Protein AF-A0A955XN78-F1 (afdb_monomer_lite)

Foldseek 3Di:
DKWKFFVDQKGKDKDWDWDWDDDPQKIWIWIKIKMAIDGDPVLVVLLVDPAADEDAFTWIKIKTKIKGFPDKDWDDDPDNVAAI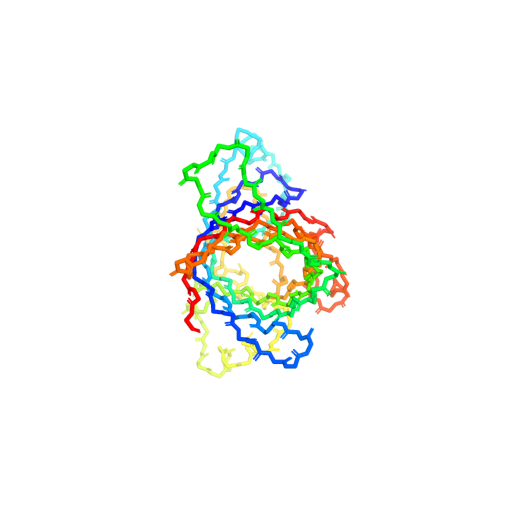KIKTKIKMKIKIFTGDPQLCPPPDPVRVVVCSPAQFRDPSSQVSCPVRDGRRYRYFGGRIWIKIWMKMKIAGPQQKIKIWIKIKTDCPCCVRYVGPRHIMIMIDIDIDGHD

Sequence (195 aa):
MGLPVEFNNFNSLRAGARARFPSGDFLLELGVAYVWVFGTESTERLALTPLRQPGRPDRFELDFGLAYPLAEGVVTAFAGFVPSTELVFNAHVQVRYLLHPGAYTDLSFTETLQAIFDPELSDTEVENLEDDRLPAMEVDRARYTLLAGLGVDLYAQSGLFVTWRTLVATPMLSFLADTELLWGLEFDLAAGWSF

Structure (mmCIF, N/CA/C/O backbone):
data_AF-A0A955XN78-F1
#
_entry.id   AF-A0A955XN78-F1
#
loop_
_atom_site.group_PDB
_atom_site.id
_atom_site.type_symbol
_atom_site.label_atom_id
_atom_site.label_alt_id
_atom_site.label_comp_id
_atom_site.label_asym_id
_atom_site.label_entity_id
_atom_site.label_seq_id
_atom_site.pdbx_PDB_ins_code
_atom_site.Cartn_x
_atom_site.Cartn_y
_atom_site.Cartn_z
_atom_site.occupancy
_atom_site.B_iso_or_equiv
_atom_site.auth_seq_id
_atom_site.auth_comp_id
_atom_site.auth_asym_id
_atom_site.auth_atom_id
_atom_site.pdbx_PDB_model_num
ATOM 1 N N . MET A 1 1 ? 6.719 6.227 -3.114 1.00 64.44 1 MET A N 1
ATOM 2 C CA . MET A 1 1 ? 5.807 7.156 -2.420 1.00 64.44 1 MET A CA 1
ATOM 3 C C . MET A 1 1 ? 4.514 7.114 -3.193 1.00 64.44 1 MET A C 1
ATOM 5 O O . MET A 1 1 ? 4.540 7.330 -4.397 1.00 64.44 1 MET A O 1
ATOM 9 N N . GLY A 1 2 ? 3.423 6.789 -2.514 1.00 70.69 2 GLY A N 1
ATOM 10 C CA . GLY A 1 2 ? 2.109 6.667 -3.114 1.00 70.69 2 GLY A CA 1
ATOM 11 C C . GLY A 1 2 ? 1.093 7.609 -2.483 1.00 70.69 2 GLY A C 1
ATOM 12 O O . GLY A 1 2 ? 1.261 8.073 -1.356 1.00 70.69 2 GLY A O 1
ATOM 13 N N . LEU A 1 3 ? 0.031 7.868 -3.230 1.00 72.00 3 LEU A N 1
ATOM 14 C CA . LEU A 1 3 ? -1.148 8.615 -2.823 1.00 72.00 3 LEU A CA 1
ATOM 15 C C . LEU A 1 3 ? -2.367 7.717 -3.049 1.00 72.00 3 LEU A C 1
ATOM 17 O O . LEU A 1 3 ? -2.882 7.665 -4.172 1.00 72.00 3 LEU A O 1
ATOM 21 N N . PRO A 1 4 ? -2.794 6.967 -2.019 1.00 69.31 4 PRO A N 1
ATOM 22 C CA . PRO A 1 4 ? -4.086 6.306 -2.013 1.00 69.31 4 PRO A CA 1
ATOM 23 C C . PRO A 1 4 ? -5.192 7.360 -1.911 1.00 69.31 4 PRO A C 1
ATOM 25 O O . PRO A 1 4 ? -5.209 8.189 -1.005 1.00 69.31 4 PRO A O 1
ATOM 28 N N . VAL A 1 5 ? -6.114 7.316 -2.857 1.00 74.44 5 VAL A N 1
ATOM 29 C CA . VAL A 1 5 ? -7.353 8.082 -2.906 1.00 74.44 5 VAL A CA 1
ATOM 30 C C . VAL A 1 5 ? -8.474 7.085 -2.674 1.00 74.44 5 VAL A C 1
ATOM 32 O O . VAL A 1 5 ? -8.947 6.406 -3.589 1.00 74.44 5 VAL A O 1
ATOM 35 N N . GLU A 1 6 ? -8.856 6.967 -1.415 1.00 72.38 6 GLU A N 1
ATOM 36 C CA . GLU A 1 6 ? -10.068 6.271 -1.014 1.00 72.38 6 GLU A CA 1
ATOM 37 C C . GLU A 1 6 ? -11.240 7.234 -1.271 1.00 72.38 6 GLU A C 1
ATOM 39 O O . GLU A 1 6 ? -11.113 8.438 -1.048 1.00 72.38 6 GLU A O 1
ATOM 44 N N . PHE A 1 7 ? -12.375 6.761 -1.798 1.00 73.62 7 PHE A N 1
ATOM 45 C CA . PHE A 1 7 ? -13.550 7.622 -2.023 1.00 73.62 7 PHE A CA 1
ATOM 46 C C . PHE A 1 7 ? -14.288 7.930 -0.701 1.00 73.62 7 PHE A C 1
ATOM 48 O O . PHE A 1 7 ? -15.481 7.670 -0.564 1.00 73.62 7 PHE A O 1
ATOM 55 N N . ASN A 1 8 ? -13.567 8.477 0.279 1.00 76.12 8 ASN A N 1
ATOM 56 C CA . ASN A 1 8 ? -14.042 8.910 1.591 1.00 76.12 8 ASN A CA 1
ATOM 57 C C . ASN A 1 8 ? -13.536 10.340 1.897 1.00 76.12 8 ASN A C 1
ATOM 59 O O . ASN A 1 8 ? -12.921 10.992 1.054 1.00 76.12 8 ASN A O 1
ATOM 63 N N . ASN A 1 9 ? -13.850 10.875 3.082 1.00 82.19 9 ASN A N 1
ATOM 64 C CA . ASN A 1 9 ? -13.433 12.227 3.482 1.00 82.19 9 ASN A CA 1
ATOM 65 C C . ASN A 1 9 ? -12.022 12.290 4.101 1.00 82.19 9 ASN A C 1
ATOM 67 O O . ASN A 1 9 ? -11.644 13.340 4.628 1.00 82.19 9 ASN A O 1
ATOM 71 N N . PHE A 1 10 ? -11.253 11.201 4.068 1.00 86.69 10 PHE A N 1
ATOM 72 C CA . PHE A 1 10 ? -9.933 11.110 4.688 1.00 86.69 10 PHE A CA 1
ATOM 73 C C . PHE A 1 10 ? -8.842 11.141 3.618 1.00 86.69 10 PHE A C 1
ATOM 75 O O . PHE A 1 10 ? -8.964 10.528 2.562 1.00 86.69 10 PHE A O 1
ATOM 82 N N . ASN A 1 11 ? -7.753 11.853 3.891 1.00 87.62 11 ASN A N 1
ATOM 83 C CA . ASN A 1 11 ? -6.599 11.853 3.001 1.00 87.62 11 ASN A CA 1
ATOM 84 C C . ASN A 1 11 ? -5.565 10.848 3.493 1.00 87.62 11 ASN A C 1
ATOM 86 O O . ASN A 1 11 ? -5.343 10.726 4.695 1.00 87.62 11 ASN A O 1
ATOM 90 N N . SER A 1 12 ? -4.899 10.179 2.553 1.00 89.00 12 SER A N 1
ATOM 91 C CA . SER A 1 12 ? -3.855 9.203 2.852 1.00 89.00 12 SER A CA 1
ATOM 92 C C . SER A 1 12 ? -2.559 9.531 2.120 1.00 89.00 12 SER A C 1
ATOM 94 O O . SER A 1 12 ? -2.556 9.912 0.948 1.00 89.00 12 SER A O 1
ATOM 96 N N . LEU A 1 13 ? -1.437 9.335 2.803 1.00 91.81 13 LEU A N 1
ATOM 97 C CA . LEU A 1 13 ? -0.101 9.388 2.229 1.00 91.81 13 LEU A CA 1
ATOM 98 C C . LEU A 1 13 ? 0.620 8.076 2.506 1.00 91.81 13 LEU A C 1
ATOM 100 O O . LEU A 1 13 ? 0.636 7.604 3.634 1.00 91.81 13 LEU A O 1
ATOM 104 N N . ARG A 1 14 ? 1.279 7.521 1.491 1.00 91.81 14 ARG A N 1
ATOM 105 C CA . ARG A 1 14 ? 1.959 6.229 1.571 1.00 91.81 14 ARG A CA 1
ATOM 106 C C . ARG A 1 14 ? 3.447 6.361 1.264 1.00 91.81 14 ARG A C 1
ATOM 108 O O . ARG A 1 14 ? 3.831 6.906 0.227 1.00 91.81 14 ARG A O 1
ATOM 115 N N . ALA A 1 15 ? 4.313 5.800 2.102 1.00 94.19 15 ALA A N 1
ATOM 116 C CA . ALA A 1 15 ? 5.740 5.686 1.792 1.00 94.19 15 ALA A CA 1
ATOM 117 C C . ALA A 1 15 ? 6.313 4.349 2.251 1.00 94.19 15 ALA A C 1
ATOM 119 O O . ALA A 1 15 ? 5.887 3.778 3.248 1.00 94.19 15 ALA A O 1
ATOM 120 N N . GLY A 1 16 ? 7.287 3.842 1.503 1.00 94.12 16 GLY A N 1
ATOM 121 C CA . GLY A 1 16 ? 7.799 2.502 1.719 1.00 94.12 16 GLY A CA 1
ATOM 122 C C . GLY A 1 16 ? 8.884 2.110 0.734 1.00 94.12 16 GLY A C 1
ATOM 123 O O . GLY A 1 16 ? 9.355 2.930 -0.058 1.00 94.12 16 GLY A O 1
ATOM 124 N N . ALA A 1 17 ? 9.239 0.832 0.785 1.00 93.56 17 ALA A N 1
ATOM 125 C CA . ALA A 1 17 ? 10.211 0.201 -0.090 1.00 93.56 17 ALA A CA 1
ATOM 126 C C . ALA A 1 17 ? 9.563 -0.947 -0.869 1.00 93.56 17 ALA A C 1
ATOM 128 O O . ALA A 1 17 ? 8.611 -1.580 -0.407 1.00 93.56 17 ALA A O 1
ATOM 129 N N . ARG A 1 18 ? 10.101 -1.225 -2.058 1.00 93.12 18 ARG A N 1
ATOM 130 C CA . ARG A 1 18 ? 9.689 -2.348 -2.901 1.00 93.12 18 ARG A CA 1
ATOM 131 C C . ARG A 1 18 ? 10.912 -3.060 -3.454 1.00 93.12 18 ARG A C 1
ATOM 133 O O . ARG A 1 18 ? 11.825 -2.414 -3.959 1.00 93.12 18 ARG A O 1
ATOM 140 N N . ALA A 1 19 ? 10.882 -4.382 -3.400 1.00 93.69 19 ALA A N 1
ATOM 141 C CA . ALA A 1 19 ? 11.770 -5.256 -4.141 1.00 93.69 19 ALA A CA 1
ATOM 142 C C . ALA A 1 19 ? 11.030 -5.807 -5.365 1.00 93.69 19 ALA A C 1
ATOM 144 O O . ALA A 1 19 ? 9.841 -6.130 -5.293 1.00 93.69 19 ALA A O 1
ATOM 145 N N . ARG A 1 20 ? 11.734 -5.891 -6.494 1.00 91.31 20 ARG A N 1
ATOM 146 C CA . ARG A 1 20 ? 11.218 -6.447 -7.747 1.00 91.31 20 ARG A CA 1
ATOM 147 C C . ARG A 1 20 ? 12.177 -7.532 -8.204 1.00 91.31 20 ARG A C 1
ATOM 149 O O . ARG A 1 20 ? 13.379 -7.289 -8.274 1.00 91.31 20 ARG A O 1
ATOM 156 N N . PHE A 1 21 ? 11.648 -8.712 -8.486 1.00 92.38 21 PHE A N 1
ATOM 157 C CA . PHE A 1 21 ? 12.426 -9.872 -8.895 1.00 92.38 21 PHE A CA 1
ATOM 158 C C . PHE A 1 21 ? 11.963 -10.318 -10.281 1.00 92.38 21 PHE A C 1
ATOM 160 O O . PHE A 1 21 ? 10.783 -10.640 -10.439 1.00 92.38 21 PHE A O 1
ATOM 167 N N . PRO A 1 22 ? 12.851 -10.350 -11.286 1.00 89.38 22 PRO A N 1
ATOM 168 C CA . PRO A 1 22 ? 12.504 -10.908 -12.583 1.00 89.38 22 PRO A CA 1
ATOM 169 C C . PRO A 1 22 ? 12.273 -12.415 -12.465 1.00 89.38 22 PRO A C 1
ATOM 171 O O . PRO A 1 22 ? 13.057 -13.133 -11.840 1.00 89.38 22 PRO A O 1
ATOM 174 N N . SER A 1 23 ? 11.182 -12.902 -13.051 1.00 89.31 23 SER A N 1
ATOM 175 C CA . SER A 1 23 ? 10.812 -14.314 -13.028 1.00 89.31 23 SER A CA 1
ATOM 176 C C . SER A 1 23 ? 10.093 -14.690 -14.323 1.00 89.31 23 SER A C 1
ATOM 178 O O . SER A 1 23 ? 8.894 -14.483 -14.477 1.00 89.31 23 SER A O 1
ATOM 180 N N . GLY A 1 24 ? 10.845 -15.236 -15.282 1.00 87.44 24 GLY A N 1
ATOM 181 C CA . GLY A 1 24 ? 10.312 -15.546 -16.610 1.00 87.44 24 GLY A CA 1
ATOM 182 C C . GLY A 1 24 ? 9.768 -14.292 -17.297 1.00 87.44 24 GLY A C 1
ATOM 183 O O . GLY A 1 24 ? 10.483 -13.300 -17.405 1.00 87.44 24 GLY A O 1
ATOM 184 N N . ASP A 1 25 ? 8.501 -14.344 -17.709 1.00 88.81 25 ASP A N 1
ATOM 185 C CA . ASP A 1 25 ? 7.816 -13.260 -18.427 1.00 88.81 25 ASP A CA 1
ATOM 186 C C . ASP A 1 25 ? 7.152 -12.228 -17.494 1.00 88.81 25 ASP A C 1
ATOM 188 O O . ASP A 1 25 ? 6.373 -11.392 -17.945 1.00 88.81 25 ASP A O 1
ATOM 192 N N . PHE A 1 26 ? 7.391 -12.299 -16.182 1.00 91.38 26 PHE A N 1
ATOM 193 C CA . PHE A 1 26 ? 6.797 -11.388 -15.206 1.00 91.38 26 PHE A CA 1
ATOM 194 C C . PHE A 1 26 ? 7.819 -10.880 -14.185 1.00 91.38 26 PHE A C 1
ATOM 196 O O . PHE A 1 26 ? 8.886 -11.456 -13.965 1.00 91.38 26 PHE A O 1
ATOM 203 N N . LEU A 1 27 ? 7.466 -9.782 -13.522 1.00 92.19 27 LEU A N 1
ATOM 204 C CA . LEU A 1 27 ? 8.181 -9.238 -12.376 1.00 92.19 27 LEU A CA 1
ATOM 205 C C . LEU A 1 27 ? 7.374 -9.530 -11.116 1.00 92.19 27 LEU A C 1
ATOM 207 O O . LEU A 1 27 ? 6.226 -9.107 -10.994 1.00 92.19 27 LEU A O 1
ATOM 211 N N . LEU A 1 28 ? 7.980 -10.231 -10.164 1.00 94.94 28 LEU A N 1
ATOM 212 C CA . LEU A 1 28 ? 7.410 -10.414 -8.837 1.00 94.94 28 LEU A CA 1
ATOM 213 C C . LEU A 1 28 ? 7.732 -9.190 -7.980 1.00 94.94 28 LEU A C 1
ATOM 215 O O . LEU A 1 28 ? 8.892 -8.800 -7.856 1.00 94.94 28 LEU A O 1
ATOM 219 N N . GLU A 1 29 ? 6.712 -8.589 -7.377 1.00 94.44 29 GLU A N 1
ATOM 220 C CA . GLU A 1 29 ? 6.825 -7.371 -6.578 1.00 94.44 29 GLU A CA 1
ATOM 221 C C . GLU A 1 29 ? 6.501 -7.663 -5.111 1.00 94.44 29 GLU A C 1
ATOM 223 O O . GLU A 1 29 ? 5.407 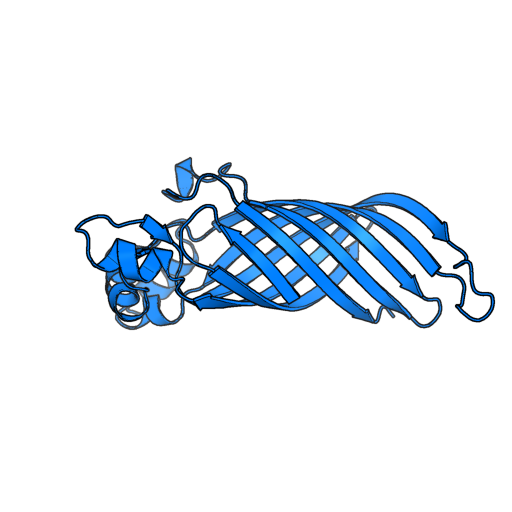-8.125 -4.792 1.00 94.44 29 GLU A O 1
ATOM 228 N N . LEU A 1 30 ? 7.435 -7.348 -4.212 1.00 96.00 30 LEU A N 1
ATOM 229 C CA . LEU A 1 30 ? 7.226 -7.376 -2.764 1.00 96.00 30 LEU A CA 1
ATOM 230 C C . LEU A 1 30 ? 7.416 -5.972 -2.208 1.00 96.00 30 LEU A C 1
ATOM 232 O O . LEU A 1 30 ? 8.464 -5.365 -2.422 1.00 96.00 30 LEU A O 1
ATOM 236 N N . GLY A 1 31 ? 6.426 -5.445 -1.499 1.00 94.50 31 GLY A N 1
ATOM 237 C CA . GLY A 1 31 ? 6.485 -4.108 -0.921 1.00 94.50 31 GLY A CA 1
ATOM 238 C C . GLY A 1 31 ? 6.118 -4.086 0.552 1.00 94.50 31 GLY A C 1
ATOM 239 O O . GLY A 1 31 ? 5.295 -4.868 1.018 1.00 94.50 31 GLY A O 1
ATOM 240 N N . VAL A 1 32 ? 6.715 -3.143 1.269 1.00 95.94 32 VAL A N 1
ATOM 241 C CA . VAL A 1 32 ? 6.281 -2.741 2.604 1.00 95.94 32 VAL A CA 1
ATOM 242 C C . VAL A 1 32 ? 6.174 -1.229 2.620 1.00 95.94 32 VAL A C 1
ATOM 244 O O . VAL A 1 32 ? 7.103 -0.526 2.212 1.00 95.94 32 VAL A O 1
ATOM 247 N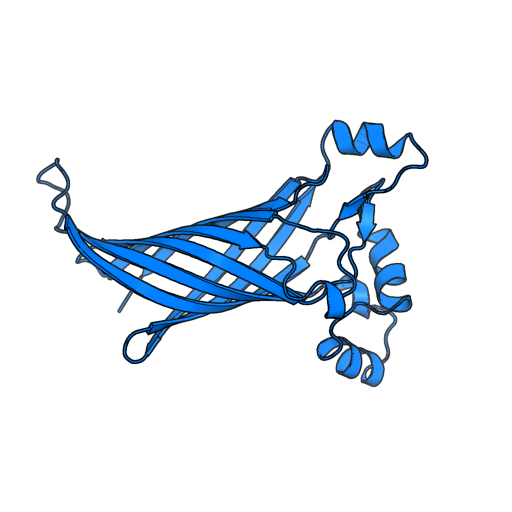 N . ALA A 1 33 ? 5.034 -0.723 3.063 1.00 95.56 33 ALA A N 1
ATOM 248 C CA . ALA A 1 33 ? 4.803 0.702 3.207 1.00 95.56 33 ALA A CA 1
ATOM 249 C C . ALA A 1 33 ? 4.092 1.004 4.518 1.00 95.56 33 ALA A C 1
ATOM 251 O O . ALA A 1 33 ? 3.405 0.152 5.070 1.00 95.56 33 ALA A O 1
ATOM 252 N N . TYR A 1 34 ? 4.254 2.232 4.988 1.00 94.94 34 TYR A N 1
ATOM 253 C CA . TYR A 1 34 ? 3.405 2.816 6.008 1.00 94.94 34 TYR A CA 1
ATOM 254 C C . TYR A 1 34 ? 2.491 3.850 5.349 1.00 94.94 34 TYR A C 1
ATOM 256 O O . TYR A 1 34 ? 2.922 4.591 4.453 1.00 94.94 34 TYR A O 1
ATOM 264 N N . VAL A 1 35 ? 1.234 3.869 5.775 1.00 94.00 35 VAL A N 1
ATOM 265 C CA . VAL A 1 35 ? 0.220 4.825 5.343 1.00 94.00 35 VAL A CA 1
ATOM 266 C C . VAL A 1 35 ? -0.153 5.702 6.522 1.00 94.00 35 VAL A C 1
ATOM 268 O O . VAL A 1 35 ? -0.628 5.201 7.538 1.00 94.00 35 VAL A O 1
ATOM 271 N N . TRP A 1 36 ? 0.053 7.003 6.347 1.00 93.31 36 TRP A N 1
ATOM 272 C CA . TRP A 1 36 ? -0.453 8.044 7.232 1.00 93.31 36 TRP A CA 1
ATOM 273 C C . TRP A 1 36 ? -1.801 8.523 6.718 1.00 93.31 36 TRP A C 1
ATOM 275 O O . TRP A 1 36 ? -1.924 8.849 5.534 1.00 93.31 36 TRP A O 1
ATOM 285 N N . VAL A 1 37 ? -2.775 8.624 7.607 1.00 91.19 37 VAL A N 1
ATOM 286 C CA . VAL A 1 37 ? -4.136 9.059 7.323 1.00 91.19 37 VAL A CA 1
ATOM 287 C C . VAL A 1 37 ? -4.423 10.312 8.134 1.00 91.19 37 VAL A C 1
ATOM 289 O O . VAL A 1 37 ? -4.149 10.396 9.327 1.00 91.19 37 VAL A O 1
ATOM 292 N N . PHE A 1 38 ? -4.951 11.334 7.475 1.00 90.06 38 PHE A N 1
ATOM 293 C CA . PHE A 1 38 ? -5.189 12.635 8.084 1.00 90.06 38 PHE A CA 1
ATOM 294 C C . PHE A 1 38 ? -6.537 13.208 7.658 1.00 90.06 38 PHE A C 1
ATOM 296 O O . PHE A 1 38 ? -7.031 12.985 6.549 1.00 90.06 38 PHE A O 1
ATOM 303 N N . GLY A 1 39 ? -7.143 13.948 8.586 1.00 86.31 39 GLY A N 1
ATOM 304 C CA . GLY A 1 39 ? -8.433 14.590 8.383 1.00 86.31 39 GLY A CA 1
ATOM 305 C C . GLY A 1 39 ? -8.359 15.762 7.407 1.00 86.31 39 GLY A C 1
ATOM 306 O O . GLY A 1 39 ? -7.313 16.378 7.195 1.00 86.31 39 GLY A O 1
ATOM 307 N N . THR A 1 40 ? -9.508 16.079 6.826 1.00 84.75 40 THR A N 1
ATOM 308 C CA . THR A 1 40 ? -9.746 17.271 6.009 1.00 84.75 40 THR A CA 1
ATOM 309 C C . THR A 1 40 ? -10.766 18.184 6.687 1.00 84.75 40 THR A C 1
ATOM 311 O O . THR A 1 40 ? -11.422 17.794 7.652 1.00 84.75 40 THR A O 1
ATOM 314 N N . GLU A 1 41 ? -10.982 19.384 6.143 1.00 86.19 41 GLU A N 1
ATOM 315 C CA . GLU A 1 41 ? -12.077 20.262 6.588 1.00 86.19 41 GLU A CA 1
ATOM 316 C C . GLU A 1 41 ? -13.447 19.550 6.508 1.00 86.19 41 GLU A C 1
ATOM 318 O O . GLU A 1 41 ? -14.331 19.768 7.339 1.00 86.19 41 GLU A O 1
ATOM 323 N N . SER A 1 42 ? -13.622 18.645 5.537 1.00 83.12 42 SER A N 1
ATOM 324 C CA . SER A 1 42 ? -14.814 17.799 5.425 1.00 83.12 42 SER A CA 1
ATOM 325 C C . SER A 1 42 ? -14.914 16.788 6.568 1.00 83.12 42 SER A C 1
ATOM 327 O O . SER A 1 42 ? -16.010 16.591 7.088 1.00 83.12 42 SER A O 1
ATOM 329 N N . THR A 1 43 ? -13.797 16.190 6.997 1.00 83.88 43 THR A N 1
ATOM 330 C CA . THR A 1 43 ? -13.748 15.299 8.171 1.00 83.88 43 THR A CA 1
ATOM 331 C C . THR A 1 43 ? -14.202 16.020 9.434 1.00 83.88 43 THR A C 1
ATOM 333 O O . THR A 1 43 ? -15.054 15.512 10.158 1.00 83.88 43 THR A O 1
ATOM 336 N N . GLU A 1 44 ? -13.680 17.224 9.681 1.00 84.25 44 GLU A N 1
ATOM 337 C CA . GLU A 1 44 ? -14.034 18.020 10.862 1.00 84.25 44 GLU A CA 1
ATOM 338 C C . GLU A 1 44 ? -15.526 18.366 10.880 1.00 84.25 44 GLU A C 1
ATOM 340 O O . GLU A 1 44 ? -16.182 18.255 11.913 1.00 84.25 44 GLU A O 1
ATOM 345 N N . ARG A 1 45 ? -16.092 18.731 9.723 1.00 87.12 45 ARG A N 1
ATOM 346 C CA . ARG A 1 45 ? -17.531 19.000 9.592 1.00 87.12 45 ARG A CA 1
ATOM 347 C C . ARG A 1 45 ? -18.376 17.749 9.786 1.00 87.12 45 ARG A C 1
ATOM 349 O O . ARG A 1 45 ? -19.422 17.828 10.425 1.00 87.12 45 ARG A O 1
ATOM 356 N N . LEU A 1 46 ? -17.939 16.611 9.250 1.00 85.31 46 LEU A N 1
ATOM 357 C CA . LEU A 1 46 ? -18.639 15.339 9.405 1.00 85.31 46 LEU A CA 1
ATOM 358 C C . LEU A 1 46 ? -18.651 14.892 10.873 1.00 85.31 46 LEU A C 1
ATOM 360 O O . LEU A 1 46 ? -19.683 14.432 11.352 1.00 85.31 46 LEU A O 1
ATOM 364 N N . ALA A 1 47 ? -17.562 15.130 11.608 1.00 85.88 47 ALA A N 1
ATOM 365 C CA . ALA A 1 47 ? -17.441 14.826 13.035 1.00 85.88 47 ALA A CA 1
ATOM 366 C C . ALA A 1 47 ? -18.428 15.584 13.935 1.00 85.88 47 ALA A C 1
ATOM 368 O O . ALA A 1 47 ? -18.691 15.150 15.054 1.00 85.88 47 ALA A O 1
ATOM 369 N N . LEU A 1 48 ? -19.009 16.686 13.452 1.00 89.00 48 LEU A N 1
ATOM 370 C CA . LEU A 1 48 ? -20.074 17.415 14.152 1.00 89.00 48 LEU A CA 1
ATOM 371 C C . LEU A 1 48 ? -21.466 16.800 13.939 1.00 89.00 48 LEU A C 1
ATOM 373 O O . LEU A 1 48 ? -22.449 17.270 14.514 1.00 89.00 48 LEU A O 1
ATOM 377 N N . THR A 1 49 ? -21.571 15.775 13.098 1.00 87.00 49 THR A N 1
ATOM 378 C CA . THR A 1 49 ? -22.814 15.069 12.786 1.00 87.00 49 THR A CA 1
ATOM 379 C C . THR A 1 49 ? -22.778 13.655 13.375 1.00 87.00 49 THR A C 1
ATOM 381 O O . THR A 1 49 ? -21.701 13.140 13.665 1.00 87.00 49 THR A O 1
ATOM 384 N N . PRO A 1 50 ? -23.929 12.978 13.534 1.00 85.19 50 PRO A N 1
ATOM 385 C CA . PRO A 1 50 ? -23.943 11.569 13.929 1.00 85.19 50 PRO A CA 1
ATOM 386 C C . PRO A 1 50 ? -23.486 10.617 12.809 1.00 85.19 50 PRO A C 1
ATOM 388 O O . PRO A 1 50 ? -23.487 9.407 13.014 1.00 85.19 50 PRO A O 1
ATOM 391 N N . LEU A 1 51 ? -23.155 11.128 11.617 1.00 85.50 51 LEU A N 1
ATOM 392 C CA . LEU A 1 51 ? -22.767 10.307 10.477 1.00 85.50 51 LEU A CA 1
ATOM 393 C C . LEU A 1 51 ? -21.311 9.859 10.613 1.0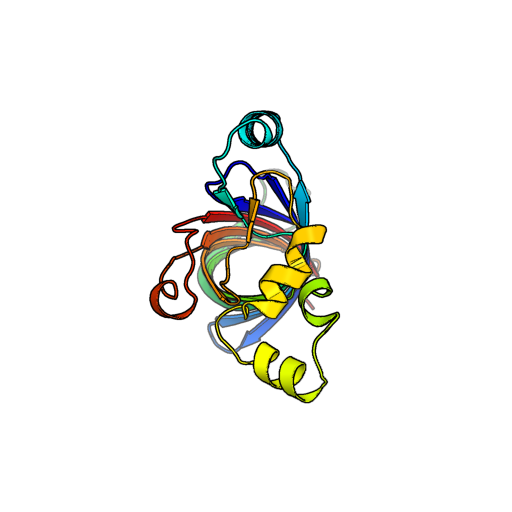0 85.50 51 LEU A C 1
ATOM 395 O O . LEU A 1 51 ? -20.429 10.669 10.900 1.00 85.50 51 LEU A O 1
ATOM 399 N N . ARG A 1 52 ? -21.070 8.576 10.347 1.00 85.50 52 ARG A N 1
ATOM 400 C CA . ARG A 1 52 ? -19.733 8.006 10.190 1.00 85.50 52 ARG A CA 1
ATOM 401 C C . ARG A 1 52 ? -19.521 7.564 8.747 1.00 85.50 52 ARG A C 1
ATOM 403 O O . ARG A 1 52 ? -20.485 7.342 8.013 1.00 85.50 52 ARG A O 1
ATOM 410 N N . GLN A 1 53 ? -18.264 7.521 8.328 1.00 87.19 53 GLN A N 1
ATOM 411 C CA . GLN A 1 53 ? -17.865 7.038 7.015 1.00 87.19 53 GLN A CA 1
ATOM 412 C C . GLN A 1 53 ? -16.789 5.965 7.137 1.00 87.19 53 GLN A C 1
ATOM 414 O O . GLN A 1 53 ? -15.837 6.170 7.897 1.00 87.19 53 GLN A O 1
ATOM 419 N N . PRO A 1 54 ? -16.878 4.900 6.326 1.00 87.88 54 PRO A N 1
ATOM 420 C CA . PRO A 1 54 ? -15.835 3.896 6.222 1.00 87.88 54 PRO A CA 1
ATOM 421 C C . PRO A 1 54 ? -14.484 4.517 5.884 1.00 87.88 54 PRO A C 1
ATOM 423 O O . PRO A 1 54 ? -14.346 5.326 4.958 1.00 87.88 54 PRO A O 1
ATOM 426 N N . GLY A 1 55 ? -13.474 4.125 6.639 1.00 88.44 55 GLY A N 1
ATOM 427 C CA . GLY A 1 55 ? -12.105 4.561 6.462 1.00 88.44 55 GLY A CA 1
ATOM 428 C C . GLY A 1 55 ? -11.153 3.626 7.180 1.00 88.44 55 GLY A C 1
ATOM 429 O O . GLY A 1 55 ? -11.548 2.778 7.977 1.00 88.44 55 GLY A O 1
ATOM 430 N N . ARG A 1 56 ? -9.873 3.771 6.873 1.00 90.25 56 ARG A N 1
ATOM 431 C CA . ARG A 1 56 ? -8.820 2.954 7.466 1.00 90.25 56 ARG A CA 1
ATOM 432 C C . ARG A 1 56 ? -7.897 3.871 8.255 1.00 90.25 56 ARG A C 1
ATOM 434 O O . ARG A 1 56 ? -7.469 4.873 7.687 1.00 90.25 56 ARG A O 1
ATOM 441 N N . PRO A 1 57 ? -7.575 3.560 9.518 1.00 92.25 57 PRO A N 1
ATOM 442 C CA . PRO A 1 57 ? -6.581 4.321 10.259 1.00 92.25 57 PRO A CA 1
ATOM 443 C C . PRO A 1 57 ? -5.169 4.090 9.697 1.00 92.25 57 PRO A C 1
ATOM 445 O O . PRO A 1 57 ? -4.957 3.322 8.743 1.00 92.25 57 PRO A O 1
ATOM 448 N N . ASP A 1 58 ? -4.209 4.776 10.310 1.00 93.06 58 ASP A N 1
ATOM 449 C CA . ASP A 1 58 ? -2.778 4.582 10.104 1.00 93.06 58 ASP A CA 1
ATOM 450 C C . ASP A 1 58 ? -2.399 3.096 10.142 1.00 93.06 58 ASP A C 1
ATOM 452 O O . ASP A 1 58 ? -2.860 2.325 10.993 1.00 93.06 58 ASP A O 1
ATOM 456 N N . ARG A 1 59 ? -1.580 2.664 9.180 1.00 93.50 59 ARG A N 1
ATOM 457 C CA . ARG A 1 59 ? -1.324 1.232 8.983 1.00 93.50 59 ARG A CA 1
ATOM 458 C C . ARG A 1 59 ? -0.047 0.935 8.228 1.00 93.50 59 ARG A C 1
ATOM 460 O O . ARG A 1 59 ? 0.439 1.739 7.433 1.00 93.50 59 ARG A O 1
ATOM 467 N N . PHE A 1 60 ? 0.434 -0.287 8.407 1.00 95.06 60 PHE A N 1
ATOM 468 C CA . PHE A 1 60 ? 1.382 -0.897 7.490 1.00 95.06 60 PHE A CA 1
ATOM 469 C C . PHE A 1 60 ? 0.641 -1.617 6.366 1.00 95.06 60 PHE A C 1
ATOM 471 O O . PHE A 1 60 ? -0.400 -2.237 6.568 1.00 95.06 60 PHE A O 1
ATOM 478 N N . GLU A 1 61 ? 1.211 -1.570 5.172 1.00 94.81 61 GLU A N 1
ATOM 479 C CA . GLU A 1 61 ? 0.710 -2.269 4.000 1.00 94.81 61 GLU A CA 1
ATOM 480 C C . GLU A 1 61 ? 1.797 -3.197 3.467 1.00 94.81 61 GLU A C 1
ATOM 482 O O . GLU A 1 61 ? 2.888 -2.747 3.097 1.00 94.81 61 GLU A O 1
ATOM 487 N N . LEU A 1 62 ? 1.486 -4.492 3.433 1.00 95.25 62 LEU A N 1
ATOM 488 C CA . LEU A 1 62 ? 2.322 -5.518 2.824 1.00 95.25 62 LEU A CA 1
ATOM 489 C C . LEU A 1 62 ? 1.769 -5.851 1.446 1.00 95.25 62 LEU A C 1
ATOM 491 O O . LEU A 1 62 ? 0.621 -6.256 1.288 1.00 95.25 62 LEU A O 1
ATOM 495 N N . ASP A 1 63 ? 2.611 -5.669 0.450 1.00 94.88 63 ASP A N 1
ATOM 496 C CA . ASP A 1 63 ? 2.254 -5.671 -0.953 1.00 94.88 63 ASP A CA 1
ATOM 497 C C . ASP A 1 63 ? 2.851 -6.902 -1.630 1.00 94.88 63 ASP A C 1
ATOM 499 O O . ASP A 1 63 ? 4.072 -7.045 -1.678 1.00 94.88 63 ASP A O 1
ATOM 503 N N . PHE A 1 64 ? 2.006 -7.738 -2.225 1.00 95.62 64 PHE A N 1
ATOM 504 C CA . PHE A 1 64 ? 2.417 -8.892 -3.021 1.00 95.62 64 PHE A CA 1
ATOM 505 C C . PHE A 1 64 ? 1.837 -8.746 -4.420 1.00 95.62 64 PHE A C 1
ATOM 507 O O . PHE A 1 64 ? 0.621 -8.779 -4.594 1.00 95.62 64 PHE A O 1
ATOM 514 N N . GLY A 1 65 ? 2.686 -8.533 -5.420 1.00 94.69 65 GLY A N 1
ATOM 515 C CA . GLY A 1 65 ? 2.238 -8.222 -6.771 1.00 94.69 65 GLY A CA 1
ATOM 516 C C . GLY A 1 65 ? 2.989 -8.944 -7.873 1.00 94.69 65 GLY A C 1
ATOM 517 O O . GLY A 1 65 ? 4.063 -9.510 -7.674 1.00 94.69 65 GLY A O 1
ATOM 518 N N . LEU A 1 66 ? 2.388 -8.888 -9.053 1.00 95.00 66 LEU A N 1
ATOM 519 C CA . LEU A 1 66 ? 2.951 -9.308 -10.322 1.00 95.00 66 LEU A CA 1
ATOM 520 C C . LEU A 1 66 ? 2.826 -8.142 -11.301 1.00 95.00 66 LEU A C 1
ATOM 522 O O . LEU A 1 66 ? 1.759 -7.528 -11.400 1.00 95.00 66 LEU A O 1
ATOM 526 N N . ALA A 1 67 ? 3.900 -7.855 -12.029 1.00 93.44 67 ALA A N 1
ATOM 527 C CA . ALA A 1 67 ? 3.879 -6.953 -13.169 1.00 93.44 67 ALA A CA 1
ATOM 528 C C . ALA A 1 67 ? 4.189 -7.729 -14.452 1.00 93.44 67 ALA A C 1
ATOM 530 O O . ALA A 1 67 ? 5.120 -8.533 -14.484 1.00 93.44 67 ALA A O 1
ATOM 531 N N . TYR A 1 68 ? 3.403 -7.490 -15.494 1.00 93.81 68 TYR A N 1
ATOM 532 C CA . TYR A 1 68 ? 3.569 -8.092 -16.808 1.00 93.81 68 TYR A CA 1
ATOM 533 C C . TYR A 1 68 ? 3.924 -7.003 -17.830 1.00 93.81 68 TYR A C 1
ATOM 535 O O . TYR A 1 68 ? 3.133 -6.061 -17.982 1.00 93.81 68 TYR A O 1
ATOM 543 N N . PRO A 1 69 ? 5.072 -7.106 -18.523 1.00 91.50 69 PRO A N 1
ATOM 544 C CA . PRO A 1 69 ? 5.462 -6.147 -19.544 1.00 91.50 69 PRO A CA 1
ATOM 545 C C . PRO A 1 69 ? 4.541 -6.292 -20.760 1.00 91.50 69 PRO A C 1
ATOM 547 O O . PRO A 1 69 ? 4.439 -7.343 -21.386 1.00 91.50 69 PRO A O 1
ATOM 550 N N . LEU A 1 70 ? 3.825 -5.219 -21.080 1.00 91.25 70 LEU A N 1
ATOM 551 C CA . LEU A 1 70 ? 2.906 -5.142 -22.214 1.00 91.25 70 LEU A CA 1
ATOM 552 C C . LEU A 1 70 ? 3.595 -4.612 -23.472 1.00 91.25 70 LEU A C 1
ATOM 554 O O . LEU A 1 70 ? 3.265 -5.026 -24.582 1.00 91.25 70 LEU A O 1
ATOM 558 N N . ALA A 1 71 ? 4.498 -3.647 -23.303 1.00 88.94 71 ALA A N 1
ATOM 559 C CA . ALA A 1 71 ? 5.245 -3.038 -24.391 1.00 88.94 71 ALA A CA 1
ATOM 560 C C . ALA A 1 71 ? 6.578 -2.490 -23.880 1.00 88.94 71 ALA A C 1
ATOM 562 O O . ALA A 1 71 ? 6.632 -1.867 -22.823 1.00 88.94 71 ALA A O 1
ATOM 563 N N . GLU A 1 72 ? 7.625 -2.670 -24.674 1.00 86.56 72 GLU A N 1
ATOM 564 C CA . GLU A 1 72 ? 8.980 -2.206 -24.387 1.00 86.56 72 GLU A CA 1
ATOM 565 C C . GLU A 1 72 ? 9.434 -1.277 -25.515 1.00 86.56 72 GLU A C 1
ATOM 567 O O . GLU A 1 72 ? 9.139 -1.505 -26.693 1.00 86.56 72 GLU A O 1
ATOM 572 N N . GLY A 1 73 ? 10.137 -0.204 -25.170 1.00 79.44 73 GLY A N 1
ATOM 573 C CA . GLY A 1 73 ? 10.641 0.746 -26.149 1.00 79.44 73 GLY A CA 1
ATOM 574 C C . GLY A 1 73 ? 11.857 1.498 -25.643 1.00 79.44 73 GLY A C 1
ATOM 575 O O . GLY A 1 73 ? 11.897 1.956 -24.509 1.00 79.44 73 GLY A O 1
ATOM 576 N N . VAL A 1 74 ? 12.854 1.683 -26.505 1.00 77.50 74 VAL A N 1
ATOM 577 C CA . VAL A 1 74 ? 13.997 2.542 -26.185 1.00 77.50 74 VAL A CA 1
ATOM 578 C C . VAL A 1 74 ? 13.628 3.979 -26.520 1.00 77.50 74 VAL A C 1
ATOM 580 O O . VAL A 1 74 ? 13.310 4.301 -27.666 1.00 77.50 74 VAL A O 1
ATOM 583 N N . VAL A 1 75 ? 13.690 4.856 -25.523 1.00 69.44 75 VAL A N 1
ATOM 584 C CA . VAL A 1 75 ? 13.435 6.283 -25.687 1.00 69.44 75 VAL A CA 1
ATOM 585 C C . VAL A 1 75 ? 14.754 7.030 -25.542 1.00 69.44 75 VAL A C 1
ATOM 587 O O . VAL A 1 75 ? 15.410 7.001 -24.502 1.00 69.44 75 VAL A O 1
ATOM 590 N N . THR A 1 76 ? 15.145 7.740 -26.594 1.00 62.38 76 THR A N 1
ATOM 591 C CA . THR A 1 76 ? 16.126 8.823 -26.495 1.00 62.38 76 THR A CA 1
ATOM 592 C C . THR A 1 76 ? 15.396 10.084 -26.067 1.00 62.38 76 THR A C 1
ATOM 594 O O . THR A 1 76 ? 14.546 10.587 -26.805 1.00 62.38 76 THR A O 1
ATOM 597 N N . ALA A 1 77 ? 15.705 10.605 -24.879 1.00 57.59 77 ALA A N 1
ATOM 598 C CA . ALA A 1 77 ? 15.185 11.903 -24.476 1.00 57.59 77 ALA A CA 1
ATOM 599 C C . ALA A 1 77 ? 15.648 12.984 -25.473 1.00 57.59 77 ALA A C 1
ATOM 601 O O . ALA A 1 77 ? 16.763 12.940 -25.990 1.00 57.59 77 ALA A O 1
ATOM 602 N N . PHE A 1 78 ? 14.790 13.973 -25.730 1.00 51.09 78 PHE A N 1
ATOM 603 C CA . PHE A 1 78 ? 15.027 15.059 -26.695 1.00 51.09 78 PHE A CA 1
ATOM 604 C C . PHE A 1 78 ? 16.335 15.844 -26.450 1.00 51.09 78 PHE A C 1
ATOM 606 O O . PHE A 1 78 ? 16.880 16.456 -27.365 1.00 51.09 78 PHE A O 1
ATOM 613 N N . ALA A 1 79 ? 16.863 15.815 -25.224 1.00 55.03 79 ALA A N 1
ATOM 614 C CA . ALA A 1 79 ? 18.127 16.440 -24.868 1.00 55.03 79 ALA A CA 1
ATOM 615 C C . ALA A 1 79 ? 19.288 15.429 -24.923 1.00 55.03 79 ALA A C 1
ATOM 617 O O . ALA A 1 79 ? 19.342 14.489 -24.134 1.00 55.03 79 ALA A O 1
ATOM 618 N N . GLY A 1 80 ? 20.261 15.662 -25.811 1.00 55.06 80 GLY A N 1
ATOM 619 C CA . GLY A 1 80 ? 21.361 14.730 -26.116 1.00 55.06 80 GLY A CA 1
ATOM 620 C C . GLY A 1 80 ? 22.391 14.458 -25.007 1.00 55.06 80 GLY A C 1
ATOM 621 O O . GLY A 1 80 ? 23.387 13.795 -25.273 1.00 55.06 80 GLY A O 1
ATOM 622 N N . PHE A 1 81 ? 22.189 14.967 -23.789 1.00 61.84 81 PHE A N 1
ATOM 623 C CA . PHE A 1 81 ? 23.013 14.640 -22.615 1.00 61.84 81 PHE A CA 1
ATOM 624 C C . PHE A 1 81 ? 22.367 13.590 -21.700 1.00 61.84 81 PHE A C 1
ATO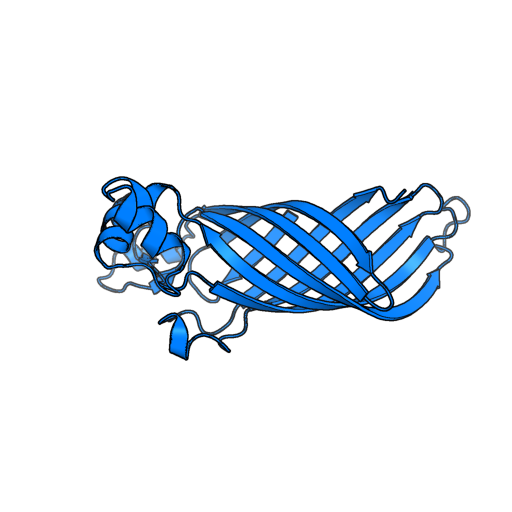M 626 O O . PHE A 1 81 ? 22.995 13.155 -20.736 1.00 61.84 81 PHE A O 1
ATOM 633 N N . VAL A 1 82 ? 21.119 13.197 -21.966 1.00 58.72 82 VAL A N 1
ATOM 634 C CA . VAL A 1 82 ? 20.439 12.140 -21.216 1.00 58.72 82 VAL A CA 1
ATOM 635 C C . VAL A 1 82 ? 20.770 10.801 -21.890 1.00 58.72 82 VAL A C 1
ATOM 637 O O . VAL A 1 82 ? 20.527 10.666 -23.093 1.00 58.72 82 VAL A O 1
ATOM 640 N N . PRO A 1 83 ? 21.352 9.826 -21.166 1.00 64.25 83 PRO A N 1
ATOM 641 C CA . PRO A 1 83 ? 21.660 8.511 -21.724 1.00 64.25 83 PRO A CA 1
ATOM 642 C C . PRO A 1 83 ? 20.387 7.820 -22.226 1.00 64.25 83 PRO A C 1
ATOM 644 O O . PRO A 1 83 ? 19.283 8.141 -21.791 1.00 64.25 83 PRO A O 1
ATOM 647 N N . SER A 1 84 ? 20.540 6.864 -23.144 1.00 69.81 84 SER A N 1
ATOM 648 C CA . SER A 1 84 ? 19.422 6.051 -23.630 1.00 69.81 84 SER A CA 1
ATOM 649 C C . SER A 1 84 ? 18.687 5.408 -22.455 1.00 69.81 84 SER A C 1
ATOM 651 O O . SER A 1 84 ? 19.312 4.733 -21.630 1.00 69.81 84 SER A O 1
ATOM 653 N N . THR A 1 85 ? 17.376 5.626 -22.394 1.00 80.44 85 THR A N 1
ATOM 654 C CA . THR A 1 85 ? 16.495 5.041 -21.385 1.00 80.44 85 THR A CA 1
ATOM 655 C C . THR A 1 85 ? 15.569 4.030 -22.033 1.00 80.44 85 THR A C 1
ATOM 657 O O . THR A 1 85 ? 15.024 4.283 -23.107 1.00 80.44 85 THR A O 1
ATOM 660 N N . GLU A 1 86 ? 15.371 2.899 -21.381 1.00 85.38 86 GLU A N 1
ATOM 661 C CA . GLU A 1 86 ? 14.347 1.936 -21.755 1.00 85.38 86 GLU A CA 1
ATOM 662 C C . GLU A 1 86 ? 13.047 2.281 -21.031 1.00 85.38 86 GLU A C 1
ATOM 664 O O . GLU A 1 86 ? 13.045 2.592 -19.841 1.00 85.38 86 GLU A O 1
ATOM 669 N N . LEU A 1 87 ? 11.947 2.274 -21.771 1.00 88.19 87 LEU A N 1
ATOM 670 C CA . LEU A 1 87 ? 10.601 2.482 -21.275 1.00 88.19 87 LEU A CA 1
ATOM 671 C C . LEU A 1 87 ? 9.856 1.157 -21.370 1.00 88.19 87 LEU A C 1
ATOM 673 O O . LEU A 1 87 ? 9.738 0.592 -22.457 1.00 88.19 87 LEU A O 1
ATOM 677 N N . VAL A 1 88 ? 9.314 0.700 -20.246 1.00 89.38 88 VAL A N 1
ATOM 678 C CA . VAL A 1 88 ? 8.503 -0.519 -20.178 1.00 89.38 88 VAL A CA 1
ATOM 679 C C . VAL A 1 88 ? 7.118 -0.163 -19.665 1.00 89.38 88 VAL A C 1
ATOM 681 O O . VAL A 1 88 ? 6.959 0.384 -18.574 1.00 89.38 88 VAL A O 1
ATOM 684 N N . PHE A 1 89 ? 6.100 -0.448 -20.467 1.00 92.50 89 PHE A N 1
ATOM 685 C CA . PHE A 1 89 ? 4.708 -0.348 -20.060 1.00 92.50 89 PHE A CA 1
ATOM 686 C C . PHE A 1 89 ? 4.274 -1.668 -19.434 1.00 92.50 89 PHE A C 1
ATOM 688 O O . PHE A 1 89 ? 4.410 -2.716 -20.060 1.00 92.50 89 PHE A O 1
ATOM 695 N N . ASN A 1 90 ? 3.729 -1.620 -18.224 1.00 93.44 90 ASN A N 1
ATOM 696 C CA . ASN A 1 90 ? 3.411 -2.801 -17.433 1.00 93.44 90 ASN A CA 1
ATOM 697 C C . ASN A 1 90 ? 1.935 -2.833 -17.032 1.00 93.44 90 ASN A C 1
ATOM 699 O O . ASN A 1 90 ? 1.357 -1.815 -16.647 1.00 93.44 90 ASN A O 1
ATOM 703 N N . ALA A 1 91 ? 1.343 -4.025 -17.048 1.00 94.88 91 ALA A N 1
ATOM 704 C CA . ALA A 1 91 ? 0.127 -4.324 -16.301 1.00 94.88 91 ALA A CA 1
ATOM 705 C C . ALA A 1 91 ? 0.495 -4.846 -14.914 1.00 94.88 91 ALA A C 1
ATOM 707 O O . ALA A 1 91 ? 1.360 -5.706 -14.797 1.00 94.88 91 ALA A O 1
ATOM 708 N N . HIS A 1 92 ? -0.179 -4.365 -13.874 1.00 94.06 92 HIS A N 1
ATOM 709 C CA . HIS A 1 92 ? 0.065 -4.764 -12.491 1.00 94.06 92 HIS A CA 1
ATOM 710 C C . HIS A 1 92 ? -1.183 -5.392 -11.877 1.00 94.06 92 HIS A C 1
ATOM 712 O O . HIS A 1 92 ? -2.291 -4.878 -12.044 1.00 94.06 92 HIS A O 1
ATOM 718 N N . VAL A 1 93 ? -0.980 -6.451 -11.098 1.00 94.06 93 VAL A N 1
ATOM 719 C CA . VAL A 1 93 ? -1.972 -7.009 -10.171 1.00 94.06 93 VAL A CA 1
ATOM 720 C C . VAL A 1 93 ? -1.292 -7.222 -8.826 1.00 94.06 93 VAL A C 1
ATOM 722 O O . VAL A 1 93 ? -0.179 -7.737 -8.768 1.00 94.06 93 VAL A O 1
ATOM 725 N N . GLN A 1 94 ? -1.940 -6.812 -7.743 1.00 92.50 94 GLN A N 1
ATOM 726 C CA . GLN A 1 94 ? -1.377 -6.832 -6.401 1.00 92.50 94 GLN A CA 1
ATOM 727 C C . GLN A 1 94 ? -2.437 -7.194 -5.368 1.00 92.50 94 GLN A C 1
ATOM 729 O O . GLN A 1 94 ? -3.519 -6.620 -5.343 1.00 92.50 94 GLN A O 1
ATOM 734 N N . VAL A 1 95 ? -2.090 -8.108 -4.472 1.00 92.69 95 VAL A N 1
ATOM 735 C CA . VAL A 1 95 ? -2.798 -8.314 -3.213 1.00 92.69 95 VAL A CA 1
ATOM 736 C C . VAL A 1 95 ? -2.064 -7.528 -2.142 1.00 92.69 95 VAL A C 1
ATOM 738 O O . VAL A 1 95 ? -0.846 -7.638 -1.990 1.00 92.69 95 VAL A O 1
ATOM 741 N N . ARG A 1 96 ? -2.813 -6.726 -1.401 1.00 92.25 96 ARG A N 1
ATOM 742 C CA . ARG A 1 96 ? -2.313 -5.956 -0.276 1.00 92.25 96 ARG A CA 1
ATOM 743 C C . ARG A 1 96 ? -2.914 -6.479 1.012 1.00 92.25 96 ARG A C 1
ATOM 745 O O . ARG A 1 96 ? -4.131 -6.605 1.094 1.00 92.25 96 ARG A O 1
ATOM 752 N N . TYR A 1 97 ? -2.063 -6.719 1.998 1.00 92.38 97 TYR A N 1
ATOM 753 C CA . TYR A 1 97 ? -2.448 -6.993 3.373 1.00 92.38 97 TYR A CA 1
ATOM 754 C C . TYR A 1 97 ? -2.285 -5.733 4.227 1.00 92.38 97 TYR A C 1
ATOM 756 O O . TYR A 1 97 ? -1.242 -5.075 4.178 1.00 92.38 97 TYR A O 1
ATOM 764 N N . LEU A 1 98 ? -3.322 -5.401 4.987 1.00 91.94 98 LEU A N 1
ATOM 765 C CA . LEU A 1 98 ? -3.400 -4.239 5.861 1.00 91.94 98 LEU A CA 1
ATOM 766 C C . LEU A 1 98 ? -3.104 -4.686 7.288 1.00 91.94 98 LEU A C 1
ATOM 768 O O . LEU A 1 98 ? -3.840 -5.469 7.882 1.00 91.94 98 LEU A O 1
ATOM 772 N N . LEU A 1 99 ? -1.993 -4.199 7.826 1.00 91.88 99 LEU A N 1
ATOM 773 C CA . LEU A 1 99 ? -1.545 -4.508 9.170 1.00 91.88 99 LEU A CA 1
ATOM 774 C C . LEU A 1 99 ? -1.723 -3.271 10.048 1.00 91.88 99 LEU A C 1
ATOM 776 O O . LEU A 1 99 ? -1.041 -2.264 9.856 1.00 91.88 99 LEU A O 1
ATOM 780 N N . HIS A 1 100 ? -2.591 -3.390 11.047 1.00 91.06 100 HIS A N 1
ATOM 781 C CA . HIS A 1 100 ? -2.824 -2.371 12.061 1.00 91.06 100 HIS A CA 1
ATOM 782 C C . HIS A 1 100 ? -2.167 -2.796 13.380 1.00 91.06 100 HIS A C 1
ATOM 784 O O . HIS A 1 100 ? -2.716 -3.649 14.070 1.00 91.06 100 HIS A O 1
ATOM 790 N N . PRO A 1 101 ? -0.990 -2.259 13.754 1.00 85.75 101 PRO A N 1
ATOM 791 C CA . PRO A 1 101 ? -0.323 -2.663 14.992 1.00 85.75 101 PRO A CA 1
ATOM 792 C C . PRO A 1 101 ? -1.177 -2.432 16.245 1.00 85.75 101 PRO A C 1
ATOM 794 O O . PRO A 1 101 ? -1.157 -3.275 17.137 1.00 85.75 101 PRO A O 1
ATOM 797 N N . GLY A 1 102 ? -1.946 -1.335 16.284 1.00 85.94 102 GLY A N 1
ATOM 798 C CA . GLY A 1 102 ? -2.834 -0.993 17.402 1.00 85.94 102 GLY A CA 1
ATOM 799 C C . GLY A 1 102 ? -3.958 -2.006 17.634 1.00 85.94 102 GLY A C 1
ATOM 800 O O . GLY A 1 102 ? -4.343 -2.233 18.779 1.00 85.94 102 GLY A O 1
ATOM 801 N N . ALA A 1 103 ? -4.390 -2.718 16.586 1.00 88.31 103 ALA A N 1
ATOM 802 C CA . ALA A 1 103 ? -5.462 -3.712 16.665 1.00 88.31 103 ALA A CA 1
ATOM 803 C C . ALA A 1 103 ? -5.130 -4.888 17.601 1.00 88.31 103 ALA A C 1
ATOM 805 O O . ALA A 1 103 ? -6.028 -5.484 18.190 1.00 88.31 103 ALA A O 1
ATOM 806 N N . TYR A 1 104 ? -3.844 -5.211 17.774 1.00 88.75 104 TYR A N 1
ATOM 807 C CA . TYR A 1 104 ? -3.396 -6.396 18.514 1.00 88.75 104 TYR A CA 1
ATOM 808 C C . TYR A 1 104 ? -3.150 -6.155 20.011 1.00 88.75 104 TYR A C 1
ATOM 810 O O . TYR A 1 104 ? -2.735 -7.082 20.703 1.00 88.75 104 TYR A O 1
ATOM 818 N N . THR A 1 105 ? -3.359 -4.933 20.513 1.00 86.00 105 THR A N 1
ATOM 819 C CA . THR A 1 105 ? -2.935 -4.522 21.867 1.00 86.00 105 THR A CA 1
ATOM 820 C C . THR A 1 105 ? -3.516 -5.402 22.980 1.00 86.00 105 THR A C 1
ATOM 822 O O . THR A 1 105 ? -2.786 -5.757 23.905 1.00 86.00 105 THR A O 1
ATOM 825 N N . ASP A 1 106 ? -4.777 -5.824 22.849 1.00 85.06 106 ASP A N 1
ATOM 826 C CA . ASP A 1 106 ? -5.487 -6.623 23.858 1.00 85.06 106 ASP A CA 1
ATOM 827 C C . ASP A 1 106 ? -5.740 -8.083 23.440 1.00 85.06 106 ASP A C 1
ATOM 829 O O . ASP A 1 106 ? -6.513 -8.797 24.081 1.00 85.06 106 ASP A O 1
ATOM 833 N N . LEU A 1 107 ? -5.076 -8.561 22.381 1.00 87.25 107 LEU A N 1
ATOM 834 C CA . LEU A 1 107 ? -5.208 -9.947 21.929 1.00 87.25 107 LEU A CA 1
ATOM 835 C C . LEU A 1 107 ? -4.185 -10.867 22.601 1.00 87.25 107 LEU A C 1
ATOM 837 O O . LEU A 1 107 ? -3.005 -10.545 22.757 1.00 87.25 107 LEU A O 1
ATOM 841 N N . SER A 1 108 ? -4.606 -12.087 22.928 1.00 89.69 108 SER A N 1
ATOM 842 C CA . SER A 1 108 ? -3.674 -13.155 23.282 1.00 89.69 108 SER A CA 1
ATOM 843 C C . SER A 1 108 ? -2.834 -13.586 22.071 1.00 89.69 108 SER A C 1
ATOM 845 O O . SER A 1 108 ? -3.179 -13.350 20.913 1.00 89.69 108 SER A O 1
ATOM 847 N N . PHE A 1 109 ? -1.724 -14.288 22.320 1.00 87.31 109 PHE A N 1
ATOM 848 C CA . PHE A 1 109 ? -0.859 -14.807 21.251 1.00 87.31 109 PHE A CA 1
ATOM 849 C C . PHE A 1 109 ? -1.615 -15.696 20.248 1.00 87.31 109 PHE A C 1
ATOM 851 O O . PHE A 1 109 ? -1.386 -15.603 19.044 1.00 87.31 109 PHE A O 1
ATOM 858 N N . THR A 1 110 ? -2.528 -16.542 20.732 1.00 88.25 110 THR A N 1
ATOM 859 C CA . THR A 1 110 ? -3.330 -17.424 19.873 1.00 88.25 110 THR A CA 1
ATOM 860 C C . THR A 1 110 ? -4.313 -16.625 19.021 1.00 88.25 110 THR A C 1
ATOM 862 O O . THR A 1 110 ? -4.432 -16.898 17.830 1.00 88.25 110 THR A O 1
ATOM 865 N N . GLU A 1 111 ? -4.964 -15.614 19.603 1.00 87.00 111 GLU A N 1
ATOM 866 C CA . GLU A 1 111 ? -5.876 -14.715 18.881 1.00 87.00 111 GLU A CA 1
ATOM 867 C C . GLU A 1 111 ? -5.125 -13.877 17.850 1.00 87.00 111 GLU A C 1
ATOM 869 O O . GLU A 1 111 ? -5.586 -13.747 16.726 1.00 87.00 111 GLU A O 1
ATOM 874 N N . THR A 1 112 ? -3.917 -13.408 18.172 1.00 85.75 112 THR A N 1
ATOM 875 C CA . THR A 1 112 ? -3.059 -12.689 17.219 1.00 85.75 112 THR A CA 1
ATOM 876 C C . THR A 1 112 ? -2.681 -13.577 16.034 1.00 85.75 112 THR A C 1
ATOM 878 O O . THR A 1 112 ? -2.729 -13.137 14.889 1.00 85.75 112 THR A O 1
ATOM 881 N N . LEU A 1 113 ? -2.314 -14.840 16.280 1.00 86.25 113 LEU A N 1
ATOM 882 C CA . LEU A 1 113 ? -2.003 -15.772 15.195 1.00 86.25 113 LEU A CA 1
ATOM 883 C C . LEU A 1 113 ? -3.213 -16.042 14.307 1.00 86.25 113 LEU A C 1
ATOM 885 O O . LEU A 1 113 ? -3.053 -16.111 13.094 1.00 86.25 113 LEU A O 1
ATOM 889 N N . GLN A 1 114 ? -4.396 -16.202 14.896 1.00 86.44 114 GLN A N 1
ATOM 890 C CA . GLN A 1 114 ? -5.622 -16.413 14.137 1.00 86.44 114 GLN A CA 1
ATOM 891 C C . GLN A 1 114 ? -5.982 -15.167 13.314 1.00 86.44 114 GLN A C 1
ATOM 893 O O . GLN A 1 114 ? -6.154 -15.268 12.101 1.00 86.44 114 GLN A O 1
ATOM 898 N N . ALA A 1 115 ? -5.937 -13.993 13.942 1.00 83.50 115 ALA A N 1
ATOM 899 C CA . ALA A 1 115 ? -6.201 -12.700 13.326 1.00 83.50 115 ALA A CA 1
ATOM 900 C C . ALA A 1 115 ? -5.310 -12.412 12.104 1.00 83.50 115 ALA A C 1
ATOM 902 O O . ALA A 1 115 ? -5.752 -11.782 11.150 1.00 83.50 115 ALA A O 1
ATOM 903 N N . ILE A 1 116 ? -4.064 -12.901 12.085 1.00 83.62 116 ILE A N 1
ATOM 904 C CA . ILE A 1 116 ? -3.162 -12.749 10.927 1.00 83.62 116 ILE A CA 1
ATOM 905 C C . ILE A 1 116 ? -3.695 -13.453 9.667 1.00 83.62 116 ILE A C 1
ATOM 907 O O . ILE A 1 116 ? -3.385 -13.024 8.554 1.00 83.62 116 ILE A O 1
ATOM 911 N N . PHE A 1 117 ? -4.448 -14.543 9.825 1.00 83.44 117 PHE A N 1
ATOM 912 C CA . PHE A 1 117 ? -4.977 -15.333 8.709 1.00 83.44 117 PHE A CA 1
ATOM 913 C C . PHE A 1 117 ? -6.451 -15.062 8.413 1.00 83.44 117 PHE A C 1
ATOM 915 O O . PHE A 1 117 ? -6.926 -15.459 7.346 1.00 83.44 117 PHE A O 1
ATOM 922 N N . ASP A 1 118 ? -7.164 -14.407 9.327 1.00 85.81 118 ASP A N 1
ATOM 923 C CA . ASP A 1 118 ? -8.550 -14.029 9.101 1.00 85.81 118 ASP A CA 1
ATOM 924 C C . ASP A 1 118 ? -8.636 -12.957 7.997 1.00 85.81 118 ASP A C 1
ATOM 926 O O . ASP A 1 118 ? -7.737 -12.127 7.858 1.00 85.81 118 ASP A O 1
ATOM 930 N N . PRO A 1 119 ? -9.679 -12.977 7.148 1.00 82.12 119 PRO A N 1
ATOM 931 C CA . PRO A 1 119 ? -9.855 -11.997 6.074 1.00 82.12 119 PRO A CA 1
ATOM 932 C C . PRO A 1 119 ? -10.374 -10.636 6.565 1.00 82.12 119 PRO A C 1
ATOM 934 O O . PRO A 1 119 ? -10.230 -9.634 5.856 1.00 82.12 119 PRO A O 1
ATOM 937 N N . GLU A 1 120 ? -10.944 -10.605 7.769 1.00 88.25 120 GLU A N 1
ATOM 938 C CA . GLU A 1 120 ? -11.592 -9.452 8.391 1.00 88.25 120 GLU A CA 1
ATOM 939 C C . GLU A 1 120 ? -11.026 -9.167 9.791 1.00 88.25 120 GLU A C 1
ATOM 941 O O . GLU A 1 120 ? -10.471 -10.047 10.455 1.00 88.25 120 GLU A O 1
ATOM 946 N N . LEU A 1 121 ? -11.124 -7.913 10.227 1.00 88.19 121 LEU A N 1
ATOM 947 C CA . LEU A 1 121 ? -10.858 -7.506 11.604 1.00 88.19 121 LEU A CA 1
ATOM 948 C C . LEU A 1 121 ? -11.986 -8.015 12.512 1.00 88.19 121 LEU A C 1
ATOM 950 O O . LEU A 1 121 ? -13.167 -7.840 12.206 1.00 88.19 121 LEU A O 1
ATOM 954 N N . SER A 1 122 ? -11.619 -8.613 13.645 1.00 88.94 122 SER A N 1
ATOM 955 C CA . SER A 1 122 ? -12.578 -8.996 14.684 1.00 88.94 122 SER A CA 1
ATOM 956 C C . SER A 1 122 ? -13.145 -7.768 15.406 1.00 88.94 122 SER A C 1
ATOM 958 O O . SER A 1 122 ? -12.565 -6.683 15.365 1.00 88.94 122 SER A O 1
ATOM 960 N N . ASP A 1 123 ? -14.263 -7.932 16.119 1.00 90.00 123 ASP A N 1
ATOM 961 C CA . ASP A 1 123 ? -14.869 -6.832 16.886 1.00 90.00 123 ASP A CA 1
ATOM 962 C C . ASP A 1 123 ? -13.898 -6.241 17.920 1.00 90.00 123 ASP A C 1
ATOM 964 O O . ASP A 1 123 ? -13.826 -5.025 18.067 1.00 90.00 123 ASP A O 1
ATOM 968 N N . THR A 1 124 ? -13.103 -7.087 18.583 1.00 89.25 124 THR A N 1
ATOM 969 C CA . THR A 1 124 ? -12.079 -6.654 19.545 1.00 89.25 124 THR A CA 1
ATOM 970 C C . THR A 1 124 ? -10.984 -5.828 18.876 1.00 89.25 124 THR A C 1
ATOM 972 O O . THR A 1 124 ? -10.511 -4.846 19.432 1.00 89.25 124 THR A O 1
ATOM 975 N N . GLU A 1 125 ? -10.589 -6.186 17.658 1.00 90.44 125 GLU A N 1
ATOM 976 C CA . GLU A 1 125 ? -9.587 -5.430 16.907 1.00 90.44 125 GLU A CA 1
ATOM 977 C C . GLU A 1 125 ? -10.114 -4.087 16.425 1.00 90.44 125 GLU A C 1
ATOM 979 O O . GLU A 1 125 ? -9.390 -3.097 16.471 1.00 90.44 125 GLU A O 1
ATOM 984 N N . VAL A 1 126 ? -11.373 -4.044 15.991 1.00 90.88 126 VAL A N 1
ATOM 985 C CA . VAL A 1 126 ? -12.049 -2.791 15.649 1.00 90.88 126 VAL A CA 1
ATOM 986 C C . VAL A 1 126 ? -12.152 -1.889 16.880 1.00 90.88 126 VAL A C 1
ATOM 988 O O . VAL A 1 126 ? -11.856 -0.703 16.774 1.00 90.88 126 VAL A O 1
ATOM 991 N N . GLU A 1 127 ? -12.504 -2.444 18.043 1.00 91.44 127 GLU A N 1
ATOM 992 C CA . GLU A 1 127 ? -12.572 -1.707 19.309 1.00 91.44 127 GLU A CA 1
ATOM 993 C C . GLU A 1 127 ? -11.200 -1.152 19.717 1.00 91.44 127 GLU A C 1
ATOM 995 O O . GLU A 1 127 ? -11.096 0.025 20.052 1.00 91.44 127 GLU A O 1
ATOM 1000 N N . ASN A 1 128 ? -10.128 -1.935 19.573 1.00 90.88 128 ASN A N 1
ATOM 1001 C CA . ASN A 1 128 ? -8.759 -1.471 19.829 1.00 90.88 128 ASN A CA 1
ATOM 1002 C C . ASN A 1 128 ? -8.331 -0.329 18.888 1.00 90.88 128 ASN A C 1
ATOM 1004 O O . ASN A 1 128 ? -7.485 0.487 19.245 1.00 90.88 128 ASN A O 1
ATOM 1008 N N . LEU A 1 129 ? -8.912 -0.254 17.687 1.00 91.25 129 LEU A N 1
ATOM 1009 C CA . LEU A 1 129 ? -8.649 0.806 16.711 1.00 91.25 129 LEU A CA 1
ATOM 1010 C C . LEU A 1 129 ? -9.552 2.037 16.877 1.00 91.25 129 LEU A C 1
ATOM 1012 O O . LEU A 1 129 ? -9.351 3.029 16.171 1.00 91.25 129 LEU A O 1
ATOM 1016 N N . GLU A 1 130 ? -10.523 2.023 17.795 1.00 87.50 130 GLU A N 1
ATOM 1017 C CA . GLU A 1 130 ? -11.389 3.183 18.058 1.00 87.50 130 GLU A CA 1
ATOM 1018 C C . GLU A 1 130 ? -10.603 4.394 18.582 1.00 87.50 130 GLU A C 1
ATOM 1020 O O . GLU A 1 130 ? -10.995 5.530 18.311 1.00 87.50 130 GLU A O 1
ATOM 1025 N N . ASP A 1 131 ? -9.487 4.167 19.276 1.00 82.88 131 ASP A N 1
ATOM 1026 C CA . ASP A 1 131 ? -8.607 5.238 19.758 1.00 82.88 131 ASP A CA 1
ATOM 1027 C C . ASP A 1 131 ? -7.659 5.764 18.662 1.00 82.88 131 ASP A C 1
ATOM 1029 O O . ASP A 1 131 ? -7.256 6.929 18.695 1.00 82.88 131 ASP A O 1
ATOM 1033 N N . ASP A 1 132 ? -7.350 4.938 17.657 1.00 83.81 132 ASP A N 1
ATOM 1034 C CA . ASP A 1 132 ? -6.450 5.273 16.543 1.00 83.81 132 ASP A CA 1
ATOM 1035 C C . ASP A 1 132 ? -7.186 5.908 15.346 1.00 83.81 132 ASP A C 1
ATOM 1037 O O . ASP A 1 132 ? -6.568 6.528 14.471 1.00 83.81 132 ASP A O 1
ATOM 1041 N N . ARG A 1 133 ? -8.513 5.749 15.260 1.00 88.38 133 ARG A N 1
ATOM 1042 C CA . ARG A 1 133 ? -9.305 6.256 14.131 1.00 88.38 133 ARG A CA 1
ATOM 1043 C C . ARG A 1 133 ? -9.549 7.762 14.217 1.00 88.38 133 ARG A C 1
ATOM 1045 O O . ARG A 1 133 ? -9.719 8.353 15.281 1.00 88.38 133 ARG A O 1
ATOM 1052 N N . LEU A 1 134 ? -9.691 8.394 13.053 1.00 89.94 134 LEU A N 1
ATOM 1053 C CA . LEU A 1 134 ? -10.069 9.805 12.986 1.00 89.94 134 LEU A CA 1
ATOM 1054 C C . LEU A 1 134 ? -11.539 10.027 13.414 1.00 89.94 134 LEU A C 1
ATOM 1056 O O . LEU A 1 134 ? -12.378 9.121 13.318 1.00 89.94 134 LEU A O 1
ATOM 1060 N N . PRO A 1 135 ? -11.905 11.249 13.847 1.00 86.50 135 PRO A N 1
ATOM 1061 C CA . PRO A 1 135 ? -13.301 11.607 14.083 1.00 86.50 135 PRO A CA 1
ATOM 1062 C C . PRO A 1 135 ? -14.174 11.357 12.843 1.00 86.50 135 PRO A C 1
ATOM 1064 O O . PRO A 1 135 ? -13.737 11.585 11.717 1.00 86.50 135 PRO A O 1
ATOM 1067 N N . ALA A 1 136 ? -15.408 10.884 13.054 1.00 85.88 136 ALA A N 1
ATOM 1068 C CA . ALA A 1 136 ? -16.341 10.430 12.009 1.00 85.88 136 ALA A CA 1
ATOM 1069 C C . ALA A 1 136 ? -15.874 9.249 11.140 1.00 85.88 136 ALA A C 1
ATOM 1071 O O . ALA A 1 136 ? -16.578 8.879 10.201 1.00 85.88 136 ALA A O 1
ATOM 1072 N N . MET A 1 137 ? -14.732 8.631 11.443 1.00 91.88 137 MET A N 1
ATOM 1073 C CA . MET A 1 137 ? -14.318 7.390 10.795 1.00 91.88 137 MET A CA 1
ATOM 1074 C C . MET A 1 137 ? -15.057 6.203 11.409 1.00 91.88 137 MET A C 1
ATOM 1076 O O . MET A 1 137 ? -15.203 6.116 12.628 1.00 91.88 137 MET A O 1
ATOM 1080 N N . GLU A 1 138 ? -15.500 5.296 10.559 1.00 90.94 138 GLU A N 1
ATOM 1081 C CA . GLU A 1 138 ? -15.869 3.928 10.895 1.00 90.94 138 GLU A CA 1
ATOM 1082 C C . GLU A 1 138 ? -14.794 3.020 10.307 1.00 90.94 138 GLU A C 1
ATOM 1084 O O . GLU A 1 138 ? -14.430 3.176 9.141 1.00 90.94 138 GLU A O 1
ATOM 1089 N N . VAL A 1 139 ? -14.206 2.159 11.136 1.00 90.25 139 VAL A N 1
ATOM 1090 C CA . VAL A 1 139 ? -13.061 1.343 10.722 1.00 90.25 139 VAL A CA 1
ATOM 1091 C C . VAL A 1 139 ? -13.537 0.289 9.726 1.00 90.25 139 VAL A C 1
ATOM 1093 O O . VAL A 1 139 ? -14.352 -0.567 10.058 1.00 90.25 139 VAL A O 1
ATOM 1096 N N . ASP A 1 140 ? -13.010 0.352 8.506 1.00 89.06 140 ASP A N 1
ATOM 1097 C CA . ASP A 1 140 ? -13.203 -0.679 7.489 1.00 89.06 140 ASP A CA 1
ATOM 1098 C C . ASP A 1 140 ? -12.563 -1.991 7.964 1.00 89.06 140 ASP A C 1
ATOM 1100 O O . ASP A 1 140 ? -11.376 -2.029 8.296 1.00 89.06 140 ASP A O 1
ATOM 1104 N N . ARG A 1 141 ? -13.348 -3.072 7.991 1.00 89.75 141 ARG A N 1
ATOM 1105 C CA . ARG A 1 141 ? -12.927 -4.368 8.549 1.00 89.75 141 ARG A CA 1
ATOM 1106 C C . ARG A 1 141 ? -11.997 -5.157 7.636 1.00 89.75 141 ARG A C 1
ATOM 1108 O O . ARG A 1 141 ? -11.430 -6.162 8.058 1.00 89.75 141 ARG A O 1
ATOM 1115 N N . ALA A 1 142 ? -11.825 -4.736 6.391 1.00 87.69 142 ALA A N 1
ATOM 1116 C CA . ALA A 1 142 ? -11.072 -5.509 5.422 1.00 87.69 142 ALA A CA 1
ATOM 1117 C C . ALA A 1 142 ? -9.581 -5.560 5.757 1.00 87.69 142 ALA A C 1
ATOM 1119 O O . ALA A 1 142 ? -8.932 -4.527 5.892 1.00 87.69 142 ALA A O 1
ATOM 1120 N N . ARG A 1 143 ? -8.993 -6.760 5.776 1.00 89.00 143 ARG A N 1
ATOM 1121 C CA . ARG A 1 143 ? -7.529 -6.923 5.868 1.00 89.00 143 ARG A CA 1
ATOM 1122 C C . ARG A 1 143 ? -6.845 -7.039 4.524 1.00 89.00 143 ARG A C 1
ATOM 1124 O O . ARG A 1 143 ? -5.637 -6.840 4.430 1.00 89.00 143 ARG A O 1
ATOM 1131 N N . TYR A 1 144 ? -7.596 -7.378 3.484 1.00 88.56 144 TYR A N 1
ATOM 1132 C CA . TYR A 1 144 ? -7.052 -7.601 2.155 1.00 88.56 144 TYR A CA 1
ATOM 1133 C C . TYR A 1 144 ? -7.671 -6.645 1.147 1.00 88.56 144 TYR A C 1
ATOM 1135 O O . TYR A 1 144 ? -8.868 -6.376 1.153 1.00 88.56 144 TYR A O 1
ATOM 1143 N N . THR A 1 145 ? -6.848 -6.132 0.241 1.00 87.38 145 THR A N 1
ATOM 1144 C CA . THR A 1 145 ? -7.302 -5.335 -0.900 1.00 87.38 145 THR A CA 1
ATOM 1145 C C . THR A 1 145 ? -6.655 -5.865 -2.170 1.00 87.38 145 THR A C 1
ATOM 1147 O O . THR A 1 145 ? -5.447 -6.100 -2.205 1.00 87.38 145 THR A O 1
ATOM 1150 N N . LEU A 1 146 ? -7.454 -6.046 -3.223 1.00 89.56 146 LEU A N 1
ATOM 1151 C CA . LEU A 1 146 ? -6.948 -6.382 -4.549 1.00 89.56 146 LEU A CA 1
ATOM 1152 C C . LEU A 1 146 ? -6.799 -5.105 -5.374 1.00 89.56 146 LEU A C 1
ATOM 1154 O O . LEU A 1 146 ? -7.757 -4.359 -5.568 1.00 89.56 146 LEU A O 1
ATOM 1158 N N . LEU A 1 147 ? -5.599 -4.882 -5.884 1.00 91.44 147 LEU A N 1
ATOM 1159 C CA . LEU A 1 147 ? -5.223 -3.738 -6.693 1.00 91.44 147 LEU A CA 1
ATOM 1160 C C . LEU A 1 147 ? -4.869 -4.216 -8.098 1.00 91.44 147 LEU A C 1
ATOM 1162 O O . LEU A 1 147 ? -4.117 -5.174 -8.262 1.00 91.44 147 LEU A O 1
ATOM 1166 N N . ALA A 1 148 ? -5.378 -3.537 -9.117 1.00 92.38 148 ALA A N 1
ATOM 1167 C CA . ALA A 1 148 ? -5.004 -3.801 -10.500 1.00 92.38 148 ALA A CA 1
ATOM 1168 C C . ALA A 1 148 ? -4.853 -2.492 -11.263 1.00 92.38 148 ALA A C 1
ATOM 1170 O O . ALA A 1 148 ? -5.574 -1.529 -11.010 1.00 92.38 148 ALA A O 1
ATOM 1171 N N . GLY A 1 149 ? -3.916 -2.434 -12.200 1.00 93.38 149 GLY A N 1
ATOM 1172 C CA . GLY A 1 149 ? -3.712 -1.214 -12.960 1.00 93.38 149 GLY A CA 1
ATOM 1173 C C . GLY A 1 149 ? -2.542 -1.272 -13.917 1.00 93.38 149 GLY A C 1
ATOM 1174 O O . GLY A 1 149 ? -2.102 -2.343 -14.329 1.00 93.38 149 GLY A O 1
ATOM 1175 N N . LEU A 1 150 ? -2.071 -0.091 -14.296 1.00 94.56 150 LEU A N 1
ATOM 1176 C CA . LEU A 1 150 ? -1.075 0.090 -15.341 1.00 94.56 150 LEU A CA 1
ATOM 1177 C C . LEU A 1 150 ? 0.060 0.964 -14.817 1.00 94.56 150 LEU A C 1
ATOM 1179 O O . LEU A 1 150 ? -0.149 1.844 -13.977 1.00 94.56 150 LEU A O 1
ATOM 1183 N N . GLY A 1 151 ? 1.261 0.716 -15.316 1.00 93.12 151 GLY A N 1
ATOM 1184 C CA . GLY A 1 151 ? 2.455 1.440 -14.922 1.00 93.12 151 GLY A CA 1
ATOM 1185 C C . GLY A 1 151 ? 3.432 1.625 -16.067 1.00 93.12 151 GLY A C 1
ATOM 1186 O O . GLY A 1 151 ? 3.366 0.954 -17.095 1.00 93.12 151 GLY A O 1
ATOM 1187 N N . VAL A 1 152 ? 4.334 2.573 -15.873 1.00 92.00 152 VAL A N 1
ATOM 1188 C CA . VAL A 1 152 ? 5.445 2.885 -16.758 1.00 92.00 152 VAL A CA 1
ATOM 1189 C C . VAL A 1 152 ? 6.713 2.825 -15.926 1.00 92.00 152 VAL A C 1
ATOM 1191 O O . VAL A 1 152 ? 6.844 3.539 -14.929 1.00 92.00 152 VAL A O 1
ATOM 1194 N N . ASP A 1 153 ? 7.651 2.005 -16.371 1.00 90.81 153 ASP A N 1
ATOM 1195 C CA . ASP A 1 153 ? 9.007 1.978 -15.859 1.00 90.81 153 ASP A CA 1
ATOM 1196 C C . ASP A 1 153 ? 9.943 2.672 -16.840 1.00 90.81 153 ASP A C 1
ATOM 1198 O O . ASP A 1 153 ? 9.849 2.486 -18.052 1.00 90.81 153 ASP A O 1
ATOM 1202 N N . LEU A 1 154 ? 10.854 3.470 -16.301 1.00 89.38 154 LEU A N 1
ATOM 1203 C CA . LEU A 1 154 ? 11.943 4.104 -17.023 1.00 89.38 154 LEU A CA 1
ATOM 1204 C C . LEU A 1 154 ? 13.254 3.595 -16.442 1.00 89.38 154 LEU A C 1
ATOM 1206 O O . LEU A 1 154 ? 13.570 3.909 -15.297 1.00 89.38 154 LEU A O 1
ATOM 1210 N N . TYR A 1 155 ? 14.019 2.850 -17.231 1.00 87.88 155 TYR A N 1
ATOM 1211 C CA . TYR A 1 155 ? 15.326 2.320 -16.862 1.00 87.88 155 TYR A CA 1
ATOM 1212 C C . TYR A 1 155 ? 16.424 3.118 -17.553 1.00 87.88 155 TYR A C 1
ATOM 1214 O O . TYR A 1 155 ? 16.449 3.251 -18.775 1.00 87.88 155 TYR A O 1
ATOM 1222 N N . ALA A 1 156 ? 17.355 3.653 -16.776 1.00 86.06 156 ALA A N 1
ATOM 1223 C CA . ALA A 1 156 ? 18.566 4.265 -17.291 1.00 86.06 156 ALA A CA 1
ATOM 1224 C C . ALA A 1 156 ? 19.676 3.219 -17.411 1.00 86.06 156 ALA A C 1
ATOM 1226 O O . ALA A 1 156 ? 19.786 2.312 -16.589 1.00 86.06 156 ALA A O 1
ATOM 1227 N N . GLN A 1 157 ? 20.581 3.416 -18.372 1.00 80.62 157 GLN A N 1
ATOM 1228 C CA . GLN A 1 157 ? 21.758 2.558 -18.550 1.00 80.62 157 GLN A CA 1
ATOM 1229 C C . GLN A 1 157 ? 22.626 2.432 -17.282 1.00 80.62 157 GLN A C 1
ATOM 1231 O O . GLN A 1 157 ? 23.345 1.452 -17.117 1.00 80.62 157 GLN A O 1
ATOM 1236 N N . SER A 1 158 ? 22.569 3.413 -16.377 1.00 82.06 158 SER A N 1
ATOM 1237 C CA . SER A 1 158 ? 23.273 3.357 -15.095 1.00 82.06 158 SER A CA 1
ATOM 1238 C C . SER A 1 158 ? 22.738 2.287 -14.140 1.00 82.06 158 SER A C 1
ATOM 1240 O O . SER A 1 158 ? 23.419 1.994 -13.168 1.00 82.06 158 SER A O 1
ATOM 1242 N N . GLY A 1 159 ? 21.549 1.729 -14.383 1.00 82.75 159 GLY A N 1
ATOM 1243 C CA . GLY A 1 159 ? 20.816 0.878 -13.443 1.00 82.75 159 GLY A CA 1
ATOM 1244 C C . GLY A 1 159 ? 19.812 1.653 -12.586 1.00 82.75 159 GLY A C 1
ATOM 1245 O O . GLY A 1 159 ? 19.020 1.049 -11.875 1.00 82.75 159 GLY A O 1
ATOM 1246 N N . LEU A 1 160 ? 19.779 2.988 -12.657 1.00 87.69 160 LEU A N 1
ATOM 1247 C CA . LEU A 1 160 ? 18.712 3.767 -12.027 1.00 87.69 160 LEU A CA 1
ATOM 1248 C C . LEU A 1 160 ? 17.389 3.494 -12.748 1.00 87.69 160 LEU A C 1
ATOM 1250 O O . LEU A 1 160 ? 17.344 3.566 -13.975 1.00 87.69 160 LEU A O 1
ATOM 1254 N N . PHE A 1 161 ? 16.309 3.281 -12.002 1.00 89.25 161 PHE A N 1
ATOM 1255 C CA . PHE A 1 161 ? 14.973 3.237 -12.582 1.00 89.25 161 PHE A CA 1
ATOM 1256 C C . PHE A 1 161 ? 13.975 4.105 -11.824 1.00 89.25 161 PHE A C 1
ATOM 1258 O O . PHE A 1 161 ? 14.107 4.343 -10.620 1.00 89.25 161 PHE A O 1
ATOM 1265 N N . VAL A 1 162 ? 12.961 4.569 -12.549 1.00 90.25 162 VAL A N 1
ATOM 1266 C CA . VAL A 1 162 ? 11.795 5.266 -12.008 1.00 90.25 162 VAL A CA 1
ATOM 1267 C C . VAL A 1 162 ? 10.549 4.536 -12.479 1.00 90.25 162 VAL A C 1
ATOM 1269 O O . VAL A 1 162 ? 10.373 4.313 -13.671 1.00 90.25 162 VAL A O 1
ATOM 1272 N N . THR A 1 163 ? 9.683 4.187 -11.540 1.00 90.88 163 THR A N 1
ATOM 1273 C CA . THR A 1 163 ? 8.396 3.544 -11.791 1.00 90.88 163 THR A CA 1
ATOM 1274 C C . THR A 1 163 ? 7.292 4.516 -11.429 1.00 90.88 163 THR A C 1
ATOM 1276 O O . THR A 1 163 ? 7.250 5.019 -10.305 1.00 90.88 163 THR A O 1
ATOM 1279 N N . TRP A 1 164 ? 6.360 4.730 -12.348 1.00 92.06 164 TRP A N 1
ATOM 1280 C CA . TRP A 1 164 ? 5.089 5.374 -12.056 1.00 92.06 164 TRP A CA 1
ATOM 1281 C C . TRP A 1 164 ? 3.954 4.411 -12.373 1.00 92.06 164 TRP A C 1
ATOM 1283 O O . TRP A 1 164 ? 3.874 3.900 -13.485 1.00 92.06 164 TRP A O 1
ATOM 1293 N N . ARG A 1 165 ? 3.065 4.160 -11.413 1.00 91.62 165 ARG A N 1
ATOM 1294 C CA . ARG A 1 165 ? 1.890 3.309 -11.620 1.00 91.62 165 ARG A CA 1
ATOM 1295 C C . ARG A 1 165 ? 0.620 3.941 -11.076 1.00 91.62 165 ARG A C 1
ATOM 1297 O O . ARG A 1 165 ? 0.643 4.657 -10.074 1.00 91.62 165 ARG A O 1
ATOM 1304 N N . THR A 1 166 ? -0.486 3.622 -11.733 1.00 92.69 166 THR A N 1
ATOM 1305 C CA . THR A 1 166 ? -1.839 3.919 -11.276 1.00 92.69 166 THR A CA 1
ATOM 1306 C C . THR A 1 166 ? -2.562 2.603 -11.067 1.00 92.69 166 THR A C 1
ATOM 1308 O O . THR A 1 166 ? -2.725 1.820 -12.003 1.00 92.69 166 THR A O 1
ATOM 1311 N N . LEU A 1 167 ? -2.982 2.361 -9.831 1.00 91.06 167 LEU A N 1
ATOM 1312 C CA . LEU A 1 167 ? -3.697 1.164 -9.424 1.00 91.06 167 LEU A CA 1
ATOM 1313 C C . LEU A 1 167 ? -5.119 1.523 -9.020 1.00 91.06 167 LEU A C 1
ATOM 1315 O O . LEU A 1 167 ? -5.376 2.581 -8.455 1.00 91.06 167 LEU A O 1
ATOM 1319 N N . VAL A 1 168 ? -6.036 0.612 -9.292 1.00 89.12 168 VAL A N 1
ATOM 1320 C CA . VAL A 1 168 ? -7.417 0.677 -8.843 1.00 89.12 168 VAL A CA 1
ATOM 1321 C C . VAL A 1 168 ? -7.587 -0.384 -7.769 1.00 89.12 168 VAL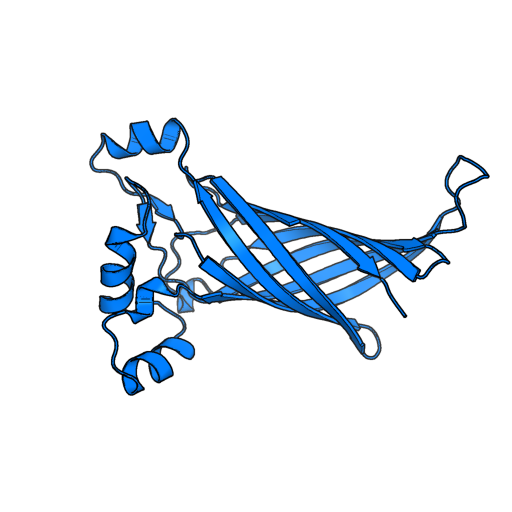 A C 1
ATOM 1323 O O . VAL A 1 168 ? -7.353 -1.565 -8.030 1.00 89.12 168 VAL A O 1
ATOM 1326 N N . ALA A 1 169 ? -7.984 0.029 -6.569 1.00 84.44 169 ALA A N 1
ATOM 1327 C CA . ALA A 1 169 ? -8.465 -0.887 -5.548 1.00 84.44 169 ALA A CA 1
ATOM 1328 C C . ALA A 1 169 ? -9.845 -1.390 -5.984 1.00 84.44 169 ALA A C 1
ATOM 1330 O O . ALA A 1 169 ? -10.771 -0.603 -6.189 1.00 84.44 169 ALA A O 1
ATOM 1331 N N . THR A 1 170 ? -9.948 -2.699 -6.185 1.00 70.56 170 THR A N 1
ATOM 1332 C CA . THR A 1 170 ? -11.154 -3.368 -6.672 1.00 70.56 170 THR A CA 1
ATOM 1333 C C . THR A 1 170 ? -11.852 -4.079 -5.513 1.00 70.56 170 THR A C 1
ATOM 1335 O O . THR A 1 170 ? -11.186 -4.765 -4.731 1.00 70.56 170 THR A O 1
ATOM 1338 N N . PRO A 1 171 ? -13.192 -4.019 -5.423 1.00 63.22 171 PRO A N 1
ATOM 1339 C CA . PRO A 1 171 ? -13.948 -4.692 -4.371 1.00 63.22 171 PRO A CA 1
ATOM 1340 C C . PRO A 1 171 ? -14.131 -6.183 -4.686 1.00 63.22 171 PRO A C 1
ATOM 1342 O O . PRO A 1 171 ? -15.110 -6.793 -4.280 1.00 63.22 171 PRO A O 1
ATOM 1345 N N . MET A 1 172 ? -13.223 -6.814 -5.439 1.00 58.97 172 MET A N 1
ATOM 1346 C CA . MET A 1 172 ? -13.378 -8.223 -5.822 1.00 58.97 172 MET A CA 1
ATOM 1347 C C . MET A 1 172 ? -13.336 -9.174 -4.622 1.00 58.97 172 MET A C 1
ATOM 1349 O O . MET A 1 172 ? -13.787 -10.303 -4.748 1.00 58.97 172 MET A O 1
ATOM 1353 N N . LEU A 1 173 ? -12.827 -8.720 -3.473 1.00 60.47 173 LEU A N 1
ATOM 1354 C CA . LEU A 1 173 ? -12.839 -9.447 -2.202 1.00 60.47 173 LEU A CA 1
ATOM 1355 C C . LEU A 1 173 ? -13.870 -8.889 -1.206 1.00 60.47 173 LEU A C 1
ATOM 1357 O O . LEU A 1 173 ? -13.878 -9.312 -0.055 1.00 60.47 173 LEU A O 1
ATOM 1361 N N . SER A 1 174 ? -14.748 -7.964 -1.615 1.00 60.38 174 SER A N 1
ATOM 1362 C CA . SER A 1 174 ? -15.683 -7.313 -0.687 1.00 60.38 174 SER A CA 1
ATOM 1363 C C . SER A 1 174 ? -16.646 -8.289 -0.019 1.00 60.38 174 SER A C 1
ATOM 1365 O O . SER A 1 174 ? -16.985 -8.108 1.141 1.00 60.38 174 SER A O 1
ATOM 1367 N N . PHE A 1 175 ? -17.013 -9.369 -0.714 1.00 58.66 175 PHE A N 1
ATOM 1368 C CA . PHE A 1 175 ? -17.860 -10.433 -0.174 1.00 58.66 175 PHE A CA 1
ATOM 1369 C C . PHE A 1 175 ? -17.168 -11.317 0.880 1.00 58.66 175 PHE A C 1
ATOM 1371 O O . PHE A 1 175 ? -17.848 -12.107 1.528 1.00 58.66 175 PHE A O 1
ATOM 1378 N N . LEU A 1 176 ? -15.836 -11.238 1.011 1.00 61.25 176 LEU A N 1
ATOM 1379 C CA . LEU A 1 176 ? -15.040 -12.015 1.973 1.00 61.25 176 LEU A CA 1
ATOM 1380 C C . LEU A 1 176 ? -14.502 -11.180 3.133 1.00 61.25 176 LEU A C 1
ATOM 1382 O O . LEU A 1 176 ? -14.169 -11.751 4.162 1.00 61.25 176 LEU A O 1
ATOM 1386 N N . ALA A 1 177 ? -14.343 -9.873 2.935 1.00 59.53 177 ALA A N 1
ATOM 1387 C CA . ALA A 1 177 ? -13.618 -8.991 3.848 1.00 59.53 177 ALA A CA 1
ATOM 1388 C C . ALA A 1 177 ? -14.502 -7.881 4.446 1.00 59.53 177 ALA A C 1
ATOM 1390 O O . ALA A 1 177 ? -13.964 -6.918 4.982 1.00 59.53 177 ALA A O 1
ATOM 1391 N N . ASP A 1 178 ? -15.826 -7.990 4.269 1.00 65.06 178 ASP A N 1
ATOM 1392 C CA . ASP A 1 178 ? -16.862 -7.052 4.735 1.00 65.06 178 ASP A CA 1
ATOM 1393 C C . ASP A 1 178 ? -16.483 -5.573 4.545 1.00 65.06 178 ASP A C 1
ATOM 1395 O O . ASP A 1 178 ? -16.608 -4.736 5.436 1.00 65.06 178 ASP A O 1
ATOM 1399 N N . THR A 1 179 ? -15.925 -5.259 3.370 1.00 68.00 179 THR A N 1
ATOM 1400 C CA . THR A 1 179 ? -15.465 -3.898 3.086 1.00 68.00 179 THR A CA 1
ATOM 1401 C C . THR A 1 179 ? -16.623 -3.024 2.640 1.00 68.00 179 THR A C 1
ATOM 1403 O O . THR A 1 179 ? -17.351 -3.356 1.699 1.00 68.00 179 THR A O 1
ATOM 1406 N N . GLU A 1 180 ? -16.733 -1.852 3.251 1.00 71.62 180 GLU A N 1
ATOM 1407 C CA . GLU A 1 180 ? -17.673 -0.819 2.812 1.00 71.62 180 GLU A CA 1
ATOM 1408 C C . GLU A 1 180 ? -17.018 0.171 1.826 1.00 71.62 180 GLU A C 1
ATOM 1410 O O . GLU A 1 180 ? -17.688 0.995 1.195 1.00 71.62 180 GLU A O 1
ATOM 1415 N N . LEU A 1 181 ? -15.698 0.058 1.623 1.00 72.69 181 LEU A N 1
ATOM 1416 C CA . LEU A 1 181 ? -14.935 0.835 0.649 1.00 72.69 181 LEU A CA 1
ATOM 1417 C C . LEU A 1 181 ? -14.987 0.169 -0.734 1.00 72.69 181 LEU A C 1
ATOM 1419 O O . LEU A 1 181 ? -14.224 -0.739 -1.057 1.00 72.69 181 LEU A O 1
ATOM 1423 N N . LEU A 1 182 ? -15.902 0.649 -1.581 1.00 67.50 182 LEU A N 1
ATOM 1424 C CA . LEU A 1 182 ? -16.179 0.037 -2.885 1.00 67.50 182 LEU A CA 1
ATOM 1425 C C . LEU A 1 182 ? -15.042 0.190 -3.905 1.00 67.50 182 LEU A C 1
ATOM 1427 O O . LEU A 1 182 ? -14.761 -0.747 -4.640 1.00 67.50 182 LEU A O 1
ATOM 1431 N N . TRP A 1 183 ? -14.412 1.359 -4.007 1.00 73.44 183 TRP A N 1
ATOM 1432 C CA . TRP A 1 183 ? -13.352 1.612 -4.988 1.00 73.44 183 TRP A CA 1
ATOM 1433 C C . TRP A 1 183 ? -12.323 2.585 -4.415 1.00 73.44 183 TRP A C 1
ATOM 1435 O O . TRP A 1 183 ? -12.624 3.379 -3.524 1.00 73.44 183 TRP A O 1
ATOM 1445 N N . GLY A 1 184 ? -11.113 2.556 -4.962 1.00 80.44 184 GLY A N 1
ATOM 1446 C CA . GLY A 1 184 ? -10.075 3.538 -4.666 1.00 80.44 184 GLY A CA 1
ATOM 1447 C C . GLY A 1 184 ? -9.078 3.640 -5.810 1.00 80.44 184 GLY A C 1
ATOM 1448 O O . GLY A 1 184 ? -8.927 2.701 -6.594 1.00 80.44 184 GLY A O 1
ATOM 1449 N N . LEU A 1 185 ? -8.408 4.780 -5.923 1.00 85.44 185 LEU A N 1
ATOM 1450 C CA . LEU A 1 185 ? -7.315 4.992 -6.869 1.00 85.44 185 LEU A CA 1
ATOM 1451 C C . LEU A 1 185 ? -6.020 5.177 -6.101 1.00 85.44 185 LEU A C 1
ATOM 1453 O O . LEU A 1 185 ? -5.972 5.951 -5.162 1.00 85.44 185 LEU A O 1
ATOM 1457 N N . GLU A 1 186 ? -4.948 4.525 -6.515 1.00 88.19 186 GLU A N 1
ATOM 1458 C CA . GLU A 1 186 ? -3.626 4.745 -5.948 1.00 88.19 186 GLU A CA 1
ATOM 1459 C C . GLU A 1 186 ? -2.662 5.183 -7.037 1.00 88.19 186 GLU A C 1
ATOM 1461 O O . GLU A 1 186 ? -2.485 4.507 -8.052 1.00 88.19 186 GLU A O 1
ATOM 1466 N N . PHE A 1 187 ? -2.005 6.311 -6.797 1.00 89.38 187 PHE A N 1
ATOM 1467 C CA . PHE A 1 187 ? -0.911 6.794 -7.626 1.00 89.38 187 PHE A CA 1
ATOM 1468 C C . PHE A 1 187 ? 0.390 6.530 -6.898 1.00 89.38 187 PHE A C 1
ATOM 1470 O O . PHE A 1 187 ? 0.577 7.037 -5.800 1.00 89.38 187 PHE A O 1
ATOM 1477 N N . ASP A 1 188 ? 1.292 5.759 -7.487 1.00 89.69 188 ASP A N 1
ATOM 1478 C CA . ASP A 1 188 ? 2.542 5.378 -6.837 1.00 89.69 188 ASP A CA 1
ATOM 1479 C C . ASP A 1 188 ? 3.733 5.736 -7.719 1.00 89.69 188 ASP A C 1
ATOM 1481 O O . ASP A 1 188 ? 3.793 5.373 -8.895 1.00 89.69 188 ASP A O 1
ATOM 1485 N N . LEU A 1 189 ? 4.668 6.476 -7.132 1.00 91.62 189 LEU A N 1
ATOM 1486 C CA . LEU A 1 189 ? 5.918 6.900 -7.737 1.00 91.62 189 LEU A CA 1
ATOM 1487 C C . LEU A 1 189 ? 7.073 6.307 -6.934 1.00 91.62 189 LEU A C 1
ATOM 1489 O O . LEU A 1 189 ? 7.258 6.618 -5.753 1.00 91.62 189 LEU A O 1
ATOM 1493 N N . ALA A 1 190 ? 7.888 5.484 -7.577 1.00 89.81 190 ALA A N 1
ATOM 1494 C CA . ALA A 1 190 ? 9.066 4.879 -6.980 1.00 89.81 190 ALA A CA 1
ATOM 1495 C C . ALA A 1 190 ? 10.309 5.203 -7.808 1.00 89.81 190 ALA A C 1
ATOM 1497 O O . ALA A 1 190 ? 10.252 5.303 -9.029 1.00 89.81 190 ALA A O 1
ATOM 1498 N N . ALA A 1 191 ? 11.442 5.340 -7.131 1.00 90.56 191 ALA A N 1
ATOM 1499 C CA . ALA A 1 191 ? 12.754 5.379 -7.753 1.00 90.56 191 ALA A CA 1
ATOM 1500 C C . ALA A 1 191 ? 13.630 4.335 -7.063 1.00 90.56 191 ALA A C 1
ATOM 1502 O O . ALA A 1 191 ? 13.512 4.128 -5.852 1.00 90.56 191 ALA A O 1
ATOM 1503 N N . GLY A 1 192 ? 14.483 3.667 -7.826 1.00 89.62 192 GLY A N 1
ATOM 1504 C CA . GLY A 1 192 ? 15.296 2.572 -7.322 1.00 89.62 192 GLY A CA 1
ATOM 1505 C C . GLY A 1 192 ? 16.488 2.275 -8.213 1.00 89.62 192 GLY A C 1
ATOM 1506 O O . GLY A 1 192 ? 16.794 3.014 -9.148 1.00 89.62 192 GLY A O 1
ATOM 1507 N N . TRP A 1 193 ? 17.173 1.184 -7.892 1.00 88.50 193 TRP A N 1
ATOM 1508 C CA . TRP A 1 193 ? 18.339 0.717 -8.624 1.00 88.50 193 TRP A CA 1
ATOM 1509 C C . TRP A 1 193 ? 18.164 -0.756 -8.993 1.00 88.50 193 TRP A C 1
ATOM 1511 O O . TRP A 1 193 ? 17.820 -1.565 -8.132 1.00 88.50 193 TRP A O 1
ATOM 1521 N N . SER A 1 194 ? 18.386 -1.093 -10.259 1.00 84.19 194 SER A N 1
ATOM 1522 C CA . SER A 1 194 ? 18.449 -2.452 -10.792 1.00 84.19 194 SER A CA 1
ATOM 1523 C C . SER A 1 194 ? 19.908 -2.844 -11.018 1.00 84.19 194 SER A C 1
ATOM 1525 O O . SER A 1 194 ? 20.695 -2.030 -11.507 1.00 84.19 194 SER A O 1
ATOM 1527 N N . PHE A 1 195 ? 20.259 -4.079 -10.668 1.00 71.88 195 PHE A N 1
ATOM 1528 C CA . PHE A 1 195 ? 21.596 -4.655 -10.817 1.00 71.88 195 PHE A CA 1
ATOM 1529 C C . PHE A 1 195 ? 21.532 -6.008 -11.522 1.00 71.88 195 PHE A C 1
ATOM 1531 O O . PHE A 1 195 ? 20.465 -6.658 -11.440 1.00 71.88 195 PHE A O 1
#

Secondary structure (DSSP, 8-state):
-EEEEESSS-EEEEEEEEEEEEETTEEEEEEEEEEEEE--HHHHHHHTSS--EEE--SEEEEEEEEEEEEEEEEE--SSTTSPPEEEEEEEEEEEEEEE-GGGGTT--HHHHHHHHH-SB--HHHHHHTTTTSPTTEEE--BSEEEEEEEEEEEEETTSEEEEEEEEEEEGGGHHHHT-----EEEEEEEEEE--

pLDDT: mean 85.28, std 9.96, range [51.09, 96.0]

Radius of gyration: 19.04 Å; chains: 1; bounding box: 47×38×51 Å